Protein AF-M5C8L7-F1 (afdb_monomer_lite)

Foldseek 3Di:
DDDDQPDPPRDDDPDDPVVVVLVVCVVVVNNVVVVVVCVVCVVVPPDPPDDDDPDDDPVVVVVVVVVVPPPPPPPPDDPPPDDDDPDDDDDDDPDDPQAAKWKKWWQFKDWPPGDTDVGHQWQWIKTAHSQFKIKIWTKGADPPPPPDPDDDPPPDDPNDSLAGDPPIHTPWIWIAGKDADPVRQKIKGFTLDILVDLDGDRVPPIFIWGWDQDPVRWIWTWDADPNIIMIIIMDIDPLDPDFFWWWKDQHSFKIWIDTHQWIKMWGHDRNFIWIWIWGQDPNDIDTSDIDTDPVVDDDVPDDDPRMDIDDGPDPDDD

Structure (mmCIF, N/CA/C/O backbone):
data_AF-M5C8L7-F1
#
_entry.id   AF-M5C8L7-F1
#
loop_
_atom_site.group_PDB
_atom_site.id
_atom_site.type_symbol
_atom_site.label_atom_id
_atom_site.label_alt_id
_atom_site.label_comp_id
_atom_site.label_asym_id
_atom_site.label_entity_id
_atom_site.label_seq_id
_atom_site.pdbx_PDB_ins_code
_atom_site.Cartn_x
_atom_site.Cartn_y
_atom_site.Cartn_z
_atom_site.occupancy
_atom_site.B_iso_or_equiv
_atom_site.auth_seq_id
_atom_site.auth_comp_id
_atom_site.auth_asym_id
_atom_site.auth_atom_id
_atom_site.pdbx_PDB_model_num
ATOM 1 N N . MET A 1 1 ? 28.167 -17.600 -27.799 1.00 45.41 1 MET A N 1
ATOM 2 C CA . MET A 1 1 ? 28.261 -18.576 -26.696 1.00 45.41 1 MET A CA 1
ATOM 3 C C . MET A 1 1 ? 27.057 -18.289 -25.821 1.00 45.41 1 MET A C 1
ATOM 5 O O . MET A 1 1 ? 26.958 -17.162 -25.356 1.00 45.41 1 MET A O 1
ATOM 9 N N . ALA A 1 2 ? 26.087 -19.200 -25.752 1.00 54.34 2 ALA A N 1
ATOM 10 C CA . ALA A 1 2 ? 24.961 -19.037 -24.834 1.00 54.34 2 ALA A CA 1
ATOM 11 C C . ALA A 1 2 ? 25.490 -19.165 -23.388 1.00 54.34 2 ALA A C 1
ATOM 13 O O . ALA A 1 2 ? 26.543 -19.779 -23.202 1.00 54.34 2 ALA A O 1
ATOM 14 N N . GLY A 1 3 ? 24.852 -18.500 -22.421 1.00 56.69 3 GLY A N 1
ATOM 15 C CA . GLY A 1 3 ? 25.323 -18.401 -21.031 1.00 56.69 3 GLY A CA 1
ATOM 16 C C . GLY A 1 3 ? 25.508 -19.754 -20.330 1.00 56.69 3 GLY A C 1
ATOM 17 O O . GLY A 1 3 ? 25.193 -20.804 -20.883 1.00 56.69 3 GLY A O 1
ATOM 18 N N . SER A 1 4 ? 26.053 -19.732 -19.111 1.00 70.25 4 SER A N 1
ATOM 19 C CA . SER A 1 4 ? 26.076 -20.923 -18.249 1.00 70.25 4 SER A CA 1
ATOM 20 C C . SER A 1 4 ? 24.633 -21.256 -17.844 1.00 70.25 4 SER A C 1
ATOM 22 O O . SER A 1 4 ? 23.934 -20.395 -17.313 1.00 70.25 4 SER A O 1
ATOM 24 N N . PHE A 1 5 ? 24.201 -22.480 -18.164 1.00 79.31 5 PHE A N 1
ATOM 25 C CA . PHE A 1 5 ? 22.890 -23.054 -17.837 1.00 79.31 5 PHE A CA 1
ATOM 26 C C . PHE A 1 5 ? 23.093 -24.252 -16.899 1.00 79.31 5 PHE A C 1
ATOM 28 O O . PHE A 1 5 ? 22.792 -25.397 -17.240 1.00 79.31 5 PHE A O 1
ATOM 35 N N . ASP A 1 6 ? 23.750 -24.000 -15.767 1.00 83.25 6 ASP A N 1
ATOM 36 C CA . ASP A 1 6 ? 24.189 -25.047 -14.841 1.00 83.25 6 ASP A CA 1
ATOM 37 C C . ASP A 1 6 ? 23.145 -25.355 -13.749 1.00 83.25 6 ASP A C 1
ATOM 39 O O . ASP A 1 6 ? 23.395 -26.188 -12.870 1.00 83.25 6 ASP A O 1
ATOM 43 N N . ARG A 1 7 ? 21.972 -24.703 -13.770 1.00 80.62 7 ARG A N 1
ATOM 44 C CA . ARG A 1 7 ? 20.892 -24.992 -12.822 1.00 80.62 7 ARG A CA 1
ATOM 45 C C . ARG A 1 7 ? 20.042 -26.159 -13.316 1.00 80.62 7 ARG A C 1
ATOM 47 O O . ARG A 1 7 ? 19.816 -26.342 -14.507 1.00 80.62 7 ARG A O 1
ATOM 54 N N . ALA A 1 8 ? 19.515 -26.942 -12.378 1.00 82.62 8 ALA A N 1
ATOM 55 C CA . ALA A 1 8 ? 18.678 -28.101 -12.700 1.00 82.62 8 ALA A CA 1
ATOM 56 C C . ALA A 1 8 ? 17.331 -27.730 -13.357 1.00 82.62 8 ALA A C 1
ATOM 58 O O . ALA A 1 8 ? 16.680 -28.600 -13.931 1.00 82.62 8 ALA A O 1
ATOM 59 N N . ASP A 1 9 ? 16.911 -26.470 -13.245 1.00 81.88 9 ASP A N 1
ATOM 60 C CA . ASP A 1 9 ? 15.687 -25.905 -13.810 1.00 81.88 9 ASP A CA 1
ATOM 61 C C . ASP A 1 9 ? 15.927 -25.049 -15.062 1.00 81.88 9 ASP A C 1
ATOM 63 O O . ASP A 1 9 ? 14.972 -24.501 -15.615 1.00 81.88 9 ASP A O 1
ATOM 67 N N . ASP A 1 10 ? 17.169 -24.953 -15.542 1.00 85.44 10 ASP A N 1
ATOM 68 C CA . ASP A 1 10 ? 17.445 -24.261 -16.794 1.00 85.44 10 ASP A CA 1
ATOM 69 C C . ASP A 1 10 ? 16.866 -25.063 -17.969 1.00 85.44 10 ASP A C 1
ATOM 71 O O . ASP A 1 10 ? 17.235 -26.212 -18.225 1.00 85.44 10 ASP A O 1
ATOM 75 N N . VAL A 1 11 ? 15.951 -24.439 -18.714 1.00 84.38 11 VAL A N 1
ATOM 76 C CA . VAL A 1 11 ? 15.368 -25.013 -19.931 1.00 84.38 11 VAL A CA 1
ATOM 77 C C . VAL A 1 11 ? 15.956 -24.300 -21.137 1.00 84.38 11 VAL A C 1
ATOM 79 O O . VAL A 1 11 ? 15.750 -23.105 -21.340 1.00 84.38 11 VAL A O 1
ATOM 82 N N . VAL A 1 12 ? 16.672 -25.053 -21.968 1.00 88.12 12 VAL A N 1
ATOM 83 C CA . VAL A 1 12 ? 17.260 -24.543 -23.207 1.00 88.12 12 VAL A CA 1
ATOM 84 C C . VAL A 1 12 ? 16.493 -25.114 -24.392 1.00 88.12 12 VAL A C 1
ATOM 86 O O . VAL A 1 12 ? 16.566 -26.310 -24.671 1.00 88.12 12 VAL A O 1
ATOM 89 N N . HIS A 1 13 ? 15.788 -24.246 -25.118 1.00 85.44 13 HIS A N 1
ATOM 90 C CA . HIS A 1 13 ? 15.110 -24.603 -26.361 1.00 85.44 13 HIS A CA 1
ATOM 91 C C . HIS A 1 13 ? 15.885 -24.049 -27.558 1.00 85.44 13 HIS A C 1
ATOM 93 O O . HIS A 1 13 ? 15.928 -22.842 -27.788 1.00 85.44 13 HIS A O 1
ATOM 99 N N . LEU A 1 14 ? 16.514 -24.930 -28.339 1.00 89.31 14 LEU A N 1
ATOM 100 C CA . LEU A 1 14 ? 17.335 -24.540 -29.489 1.00 89.31 14 LEU A CA 1
ATOM 101 C C . LEU A 1 14 ? 16.525 -24.621 -30.787 1.00 89.31 14 LEU A C 1
ATOM 103 O O . LEU A 1 14 ? 16.674 -25.556 -31.568 1.00 89.31 14 LEU A O 1
ATOM 107 N N . ALA A 1 15 ? 15.667 -23.629 -31.004 1.00 87.56 15 ALA A N 1
ATOM 108 C CA . ALA A 1 15 ? 14.937 -23.418 -32.253 1.00 87.56 15 ALA A CA 1
ATOM 109 C C . ALA A 1 15 ? 14.940 -21.917 -32.607 1.00 87.56 15 ALA A C 1
ATOM 111 O O . ALA A 1 15 ? 15.231 -21.095 -31.733 1.00 87.56 15 ALA A O 1
ATOM 112 N N . PRO A 1 16 ? 14.649 -21.525 -33.864 1.00 93.31 16 PRO A N 1
ATOM 113 C CA . PRO A 1 16 ? 14.330 -20.134 -34.176 1.00 93.31 16 PRO A CA 1
ATOM 114 C C . PRO A 1 16 ? 13.245 -19.611 -33.224 1.00 93.31 16 PRO A C 1
ATOM 116 O O . PRO A 1 16 ? 12.304 -20.342 -32.922 1.00 93.31 16 PRO A O 1
ATOM 119 N N . CYS A 1 17 ? 13.373 -18.371 -32.740 1.00 88.00 17 CYS A N 1
ATOM 120 C CA . CYS A 1 17 ? 12.496 -17.840 -31.687 1.00 88.00 17 CYS A CA 1
ATOM 121 C C . CYS A 1 17 ? 11.009 -17.981 -32.028 1.00 88.00 17 CYS A C 1
ATOM 123 O O . CYS A 1 17 ? 10.239 -18.447 -31.195 1.00 88.00 17 CYS A O 1
ATOM 125 N N . ASP A 1 18 ? 10.621 -17.650 -33.261 1.00 94.69 18 ASP A N 1
ATOM 126 C CA . ASP A 1 18 ? 9.227 -17.748 -33.697 1.00 94.69 18 ASP A CA 1
ATOM 127 C C . ASP A 1 18 ? 8.709 -19.190 -33.634 1.00 94.69 18 ASP A C 1
ATOM 129 O O . ASP A 1 18 ? 7.560 -19.417 -33.267 1.00 94.69 18 ASP A O 1
ATOM 133 N N . ASP A 1 19 ? 9.554 -20.172 -33.949 1.00 93.50 19 ASP A N 1
ATOM 134 C CA . ASP A 1 19 ? 9.188 -21.588 -33.917 1.00 93.50 19 ASP A CA 1
ATOM 135 C C . ASP A 1 19 ? 9.098 -22.108 -32.477 1.00 93.50 19 ASP A C 1
ATOM 137 O O . ASP A 1 19 ? 8.159 -22.828 -32.150 1.00 93.50 19 ASP A O 1
ATOM 141 N N . ALA A 1 20 ? 10.005 -21.675 -31.593 1.00 94.44 20 ALA A N 1
ATOM 142 C CA . ALA A 1 20 ? 9.947 -22.006 -30.168 1.00 94.44 20 ALA A CA 1
ATOM 143 C C . ALA A 1 20 ? 8.682 -21.438 -29.497 1.00 94.44 20 ALA A C 1
ATOM 145 O O . ALA A 1 20 ? 8.030 -22.120 -28.708 1.00 94.44 20 ALA A O 1
ATOM 146 N N . VAL A 1 21 ? 8.304 -20.198 -29.831 1.00 95.44 21 VAL A N 1
ATOM 147 C CA . VAL A 1 21 ? 7.076 -19.563 -29.323 1.00 95.44 21 VAL A CA 1
ATOM 148 C C . VAL A 1 21 ? 5.836 -20.288 -29.846 1.00 95.44 21 VAL A C 1
ATOM 150 O O . VAL A 1 21 ? 4.912 -20.560 -29.085 1.00 95.44 21 VAL A O 1
ATOM 153 N N . ARG A 1 22 ? 5.827 -20.658 -31.128 1.00 96.31 22 ARG A N 1
ATOM 154 C CA . ARG A 1 22 ? 4.759 -21.449 -31.748 1.00 96.31 22 ARG A CA 1
ATOM 155 C C . ARG A 1 22 ? 4.564 -22.811 -31.083 1.00 96.31 22 ARG A C 1
ATOM 157 O O . ARG A 1 22 ? 3.430 -23.164 -30.780 1.00 96.31 22 ARG A O 1
ATOM 164 N N . GLU A 1 23 ? 5.648 -23.541 -30.829 1.00 94.38 23 GLU A N 1
ATOM 165 C CA . GLU A 1 23 ? 5.615 -24.844 -30.151 1.00 94.38 23 GLU A CA 1
ATOM 166 C C . GLU A 1 23 ? 5.105 -24.715 -28.707 1.00 94.38 23 GLU A C 1
ATOM 168 O O . GLU A 1 23 ? 4.256 -25.492 -28.267 1.00 94.38 23 GLU A O 1
ATOM 173 N N . LEU A 1 24 ? 5.535 -23.673 -27.988 1.00 94.19 24 LEU A N 1
ATOM 174 C CA . LEU A 1 24 ? 5.002 -23.357 -26.664 1.00 94.19 24 LEU A CA 1
ATOM 175 C C . LEU A 1 24 ? 3.493 -23.058 -26.713 1.00 94.19 24 LEU A C 1
ATOM 177 O O . LEU A 1 24 ? 2.738 -23.544 -25.872 1.00 94.19 24 LEU A O 1
ATOM 181 N N . CYS A 1 25 ? 3.032 -22.301 -27.709 1.00 94.19 25 CYS A N 1
ATOM 182 C CA . CYS A 1 25 ? 1.612 -22.003 -27.889 1.00 94.19 25 CYS A CA 1
ATOM 183 C C . CYS A 1 25 ? 0.780 -23.228 -28.296 1.00 94.19 25 CYS A C 1
ATOM 185 O O . CYS A 1 25 ? -0.383 -23.315 -27.899 1.00 94.19 25 CYS A O 1
ATOM 187 N N . ASP A 1 26 ? 1.357 -24.190 -29.024 1.00 94.12 26 ASP A N 1
ATOM 188 C CA . ASP A 1 26 ? 0.708 -25.474 -29.314 1.00 94.12 26 ASP A CA 1
ATOM 189 C C . ASP A 1 26 ? 0.483 -26.273 -28.013 1.00 94.12 26 ASP A C 1
ATOM 191 O O . ASP A 1 26 ? -0.602 -26.819 -27.804 1.00 94.12 26 ASP A O 1
ATOM 195 N N . LEU A 1 27 ? 1.461 -26.279 -27.095 1.00 93.12 27 LEU A N 1
ATOM 196 C CA . LEU A 1 27 ? 1.344 -26.932 -25.781 1.00 93.12 27 LEU A CA 1
ATOM 197 C C . LEU A 1 27 ? 0.316 -26.257 -24.861 1.00 93.12 27 LEU A C 1
ATOM 199 O O . LEU A 1 27 ? -0.349 -26.934 -24.076 1.00 93.12 27 LEU A O 1
ATOM 203 N N . LEU A 1 28 ? 0.184 -24.933 -24.955 1.00 93.25 28 LEU A N 1
ATOM 204 C CA . LEU A 1 28 ? -0.745 -24.137 -24.148 1.00 93.25 28 LEU A CA 1
ATOM 205 C C . LEU A 1 28 ? -2.148 -24.015 -24.769 1.00 93.25 28 LEU A C 1
ATOM 207 O O . LEU A 1 28 ? -3.055 -2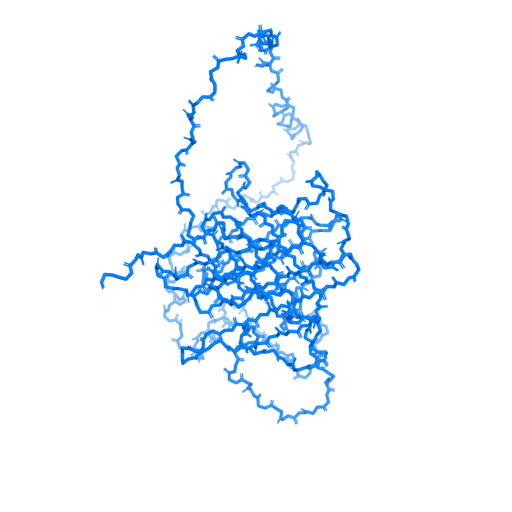3.492 -24.124 1.00 93.25 28 LEU A O 1
ATOM 211 N N . GLY A 1 29 ? -2.347 -24.494 -26.002 1.00 94.19 29 GLY A N 1
ATOM 212 C CA . GLY A 1 29 ? -3.626 -24.413 -26.712 1.00 94.19 29 GLY A CA 1
ATOM 213 C C . GLY A 1 29 ? -3.996 -23.005 -27.196 1.00 94.19 29 GLY A C 1
ATOM 214 O O . GLY A 1 29 ? -5.169 -22.745 -27.449 1.00 94.19 29 GLY A O 1
ATOM 215 N N . CYS A 1 30 ? -3.021 -22.100 -27.332 1.00 95.25 30 CYS A N 1
ATOM 216 C CA . CYS A 1 30 ? -3.228 -20.702 -27.736 1.00 95.25 30 CYS A CA 1
ATOM 217 C C . CYS A 1 30 ? -2.652 -20.364 -29.125 1.00 95.25 30 CYS A C 1
ATOM 219 O O . CYS A 1 30 ? -2.481 -19.193 -29.466 1.00 95.25 30 CYS A O 1
ATOM 221 N N . ARG A 1 31 ? -2.364 -21.377 -29.957 1.00 96.25 31 ARG A N 1
ATOM 222 C CA . ARG A 1 31 ? -1.746 -21.180 -31.277 1.00 96.25 31 ARG A CA 1
ATOM 223 C C . ARG A 1 31 ? -2.542 -20.262 -32.206 1.00 96.25 31 ARG A C 1
ATOM 225 O O . ARG A 1 31 ? -1.962 -19.382 -32.839 1.00 96.25 31 ARG A O 1
ATOM 232 N N . ASP A 1 32 ? -3.855 -20.446 -32.265 1.00 94.81 32 ASP A N 1
ATOM 233 C CA . ASP A 1 32 ? -4.722 -19.665 -33.152 1.00 94.81 32 ASP A CA 1
ATOM 234 C C . ASP A 1 32 ? -4.771 -18.180 -32.750 1.00 94.81 32 ASP A C 1
ATOM 236 O O . ASP A 1 32 ? -4.842 -17.299 -33.607 1.00 94.81 32 ASP A O 1
ATOM 240 N N . GLU A 1 33 ? -4.696 -17.891 -31.446 1.00 95.62 33 GLU A N 1
ATOM 241 C CA . GLU A 1 33 ? -4.671 -16.525 -30.915 1.00 95.62 33 GLU A CA 1
ATOM 242 C C . GLU A 1 33 ? -3.345 -15.822 -31.234 1.00 95.62 33 GLU A C 1
ATOM 244 O O . GLU A 1 33 ? -3.353 -14.674 -31.684 1.00 95.62 33 GLU A O 1
ATOM 249 N N . LEU A 1 34 ? -2.218 -16.533 -31.091 1.00 95.56 34 LEU A N 1
ATOM 250 C CA . LEU A 1 34 ? -0.892 -16.027 -31.456 1.00 95.56 34 LEU A CA 1
ATOM 251 C C . LEU A 1 34 ? -0.824 -15.639 -32.941 1.00 95.56 34 LEU A C 1
ATOM 253 O O . LEU A 1 34 ? -0.431 -14.521 -33.270 1.00 95.56 34 LEU A O 1
ATOM 257 N N . GLU A 1 35 ? -1.216 -16.545 -33.842 1.00 96.12 35 GLU A N 1
ATOM 258 C CA . GLU A 1 35 ? -1.132 -16.295 -35.289 1.00 96.12 35 GLU A CA 1
ATOM 259 C C . GLU A 1 35 ? -2.060 -15.147 -35.717 1.00 96.12 35 GLU A C 1
ATOM 261 O O . GLU A 1 35 ? -1.705 -14.350 -36.589 1.00 96.12 35 GLU A O 1
ATOM 266 N N . LYS A 1 36 ? -3.222 -15.000 -35.064 1.00 94.62 36 LYS A N 1
ATOM 267 C CA . LYS A 1 36 ? -4.119 -13.859 -35.281 1.00 94.62 36 LYS A CA 1
ATOM 268 C C . LYS A 1 36 ? -3.454 -12.535 -34.885 1.00 94.62 36 LYS A C 1
ATOM 270 O O . LYS A 1 36 ? -3.455 -11.602 -35.687 1.00 94.62 36 LYS A O 1
ATOM 275 N N . LEU A 1 37 ? -2.854 -12.457 -33.695 1.00 93.44 37 LEU A N 1
ATOM 276 C CA . LEU A 1 37 ? -2.155 -11.254 -33.221 1.00 93.44 37 LEU A CA 1
ATOM 277 C C . LEU A 1 37 ? -0.957 -10.893 -34.109 1.00 93.44 37 LEU A C 1
ATOM 279 O O . LEU A 1 37 ? -0.742 -9.721 -34.430 1.00 93.44 37 LEU A O 1
ATOM 283 N N . TRP A 1 38 ? -0.183 -11.884 -34.549 1.00 94.25 38 TRP A N 1
ATOM 284 C CA . TRP A 1 38 ? 0.932 -11.661 -35.470 1.00 94.25 38 TRP A CA 1
ATOM 285 C C . TRP A 1 38 ? 0.468 -11.175 -36.843 1.00 94.25 38 TRP A C 1
ATOM 287 O O . TRP A 1 38 ? 1.064 -10.250 -37.394 1.00 94.25 38 TRP A O 1
ATOM 297 N N . ALA A 1 39 ? -0.628 -11.716 -37.377 1.00 91.94 39 ALA A N 1
ATOM 298 C CA . ALA A 1 39 ? -1.208 -11.231 -38.627 1.00 91.94 39 ALA A CA 1
ATOM 299 C C . ALA A 1 39 ? -1.694 -9.773 -38.526 1.00 91.94 39 ALA A C 1
ATOM 301 O O . ALA A 1 39 ? -1.481 -8.990 -39.452 1.00 91.94 39 ALA A O 1
ATOM 302 N N . GLU A 1 40 ? -2.307 -9.389 -37.401 1.00 90.88 40 GLU A N 1
ATOM 303 C CA . GLU A 1 40 ? -2.779 -8.018 -37.152 1.00 90.88 40 GLU A CA 1
ATOM 304 C C . GLU A 1 40 ? -1.621 -7.012 -37.029 1.00 90.88 40 GLU A C 1
ATOM 306 O O . GLU A 1 40 ? -1.736 -5.863 -37.457 1.00 90.88 40 GLU A O 1
ATOM 311 N N . THR A 1 41 ? -0.478 -7.449 -36.498 1.00 88.31 41 THR A N 1
ATOM 312 C CA . THR A 1 41 ? 0.690 -6.590 -36.236 1.00 88.31 41 THR A CA 1
ATOM 313 C C . THR A 1 41 ? 1.730 -6.579 -37.358 1.00 88.31 41 THR A C 1
ATOM 315 O O . THR A 1 41 ? 2.507 -5.625 -37.453 1.00 88.31 41 THR A O 1
ATOM 318 N N . ALA A 1 42 ? 1.710 -7.555 -38.274 1.00 81.31 42 ALA A N 1
ATOM 319 C CA . ALA A 1 42 ? 2.644 -7.644 -39.401 1.00 81.31 42 ALA A CA 1
ATOM 320 C C . ALA A 1 42 ? 2.650 -6.388 -40.298 1.00 81.31 42 ALA A C 1
ATOM 322 O O . ALA A 1 42 ? 3.673 -6.054 -40.896 1.00 81.31 42 ALA A O 1
ATOM 323 N N . GLY A 1 43 ? 1.528 -5.663 -40.372 1.00 71.06 43 GLY A N 1
ATOM 324 C CA . GLY A 1 43 ? 1.411 -4.416 -41.135 1.00 71.06 43 GLY A CA 1
ATOM 325 C C . GLY A 1 43 ? 1.938 -3.164 -40.421 1.00 71.06 43 GLY A C 1
ATOM 326 O O . GLY A 1 43 ? 2.135 -2.142 -41.073 1.00 71.06 43 GLY A O 1
ATOM 327 N N . LEU A 1 44 ? 2.173 -3.226 -39.107 1.00 67.25 44 LEU A N 1
ATOM 328 C CA . LEU A 1 44 ? 2.589 -2.080 -38.285 1.00 67.25 44 LEU A CA 1
ATOM 329 C C . LEU A 1 44 ? 4.114 -1.977 -38.138 1.00 67.25 44 LEU A C 1
ATOM 331 O O . LEU A 1 44 ? 4.637 -0.892 -37.904 1.00 67.25 44 LEU A O 1
ATOM 335 N N . ALA A 1 45 ? 4.837 -3.086 -38.319 1.00 56.12 45 ALA A N 1
ATOM 336 C CA . ALA A 1 45 ? 6.294 -3.142 -38.178 1.00 56.12 45 ALA A CA 1
ATOM 337 C C . ALA A 1 45 ? 7.072 -2.751 -39.455 1.00 56.12 45 ALA A C 1
ATOM 339 O O . ALA A 1 45 ? 8.297 -2.645 -39.426 1.00 56.12 45 ALA A O 1
ATOM 340 N N . ALA A 1 46 ? 6.390 -2.506 -40.579 1.00 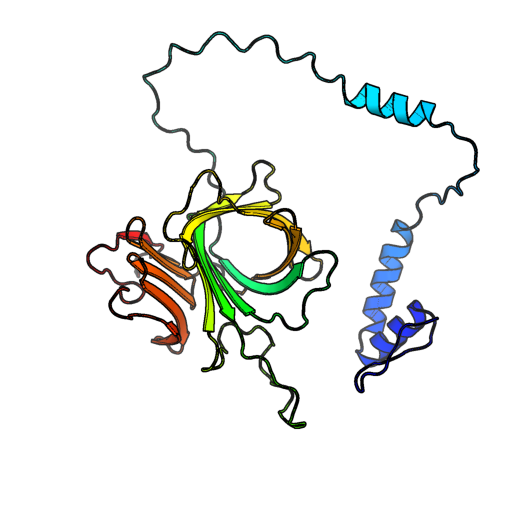47.50 46 ALA A N 1
ATOM 341 C CA . ALA A 1 46 ? 7.016 -2.122 -41.846 1.00 47.50 46 ALA A CA 1
ATOM 342 C C . ALA A 1 46 ? 7.158 -0.591 -41.992 1.00 47.50 46 ALA A C 1
ATOM 344 O O . ALA A 1 46 ? 6.622 0.016 -42.918 1.00 47.50 46 ALA A O 1
ATOM 345 N N . GLY A 1 47 ? 7.903 0.044 -41.084 1.00 49.84 47 GLY A N 1
ATOM 346 C CA . GLY A 1 47 ? 8.540 1.335 -41.375 1.00 49.84 47 GLY A CA 1
ATOM 347 C C . GLY A 1 47 ? 9.737 1.131 -42.319 1.00 49.84 47 GLY A C 1
ATOM 348 O O . GLY A 1 47 ? 10.331 0.048 -42.312 1.00 49.84 47 GLY A O 1
ATOM 349 N N . PRO A 1 48 ? 10.114 2.112 -43.163 1.00 41.66 48 PRO A N 1
ATOM 350 C CA . PRO A 1 48 ? 11.220 1.940 -44.097 1.00 41.66 48 PRO A CA 1
ATOM 351 C C . PRO A 1 48 ? 12.521 1.686 -43.330 1.00 41.66 48 PRO A C 1
ATOM 353 O O . PRO A 1 48 ? 13.037 2.558 -42.637 1.00 41.66 48 PRO A O 1
ATOM 356 N N . SER A 1 49 ? 13.059 0.476 -43.479 1.00 38.69 49 SER A N 1
ATOM 357 C CA . SER A 1 49 ? 14.405 0.121 -43.042 1.00 38.69 49 SER A CA 1
ATOM 358 C C . SER A 1 49 ? 15.415 0.859 -43.926 1.00 38.69 49 SER A C 1
ATOM 360 O O . SER A 1 49 ? 15.841 0.368 -44.974 1.00 38.69 49 SER A O 1
ATOM 362 N N . THR A 1 50 ? 15.771 2.082 -43.542 1.00 35.06 50 THR A N 1
ATOM 363 C CA . THR A 1 50 ? 16.962 2.754 -44.055 1.00 35.06 50 THR A CA 1
ATOM 364 C C . THR A 1 50 ? 18.183 2.089 -43.431 1.00 35.06 50 THR A C 1
ATOM 366 O O . THR A 1 50 ? 18.492 2.262 -42.255 1.00 35.06 50 THR A O 1
ATOM 369 N N . LYS A 1 51 ? 18.898 1.301 -44.241 1.00 36.84 51 LYS A N 1
ATOM 370 C CA . LYS A 1 51 ? 20.300 0.960 -43.971 1.00 36.84 51 LYS A CA 1
ATOM 371 C C . LYS A 1 51 ? 21.079 2.263 -43.728 1.00 36.84 51 LYS A C 1
ATOM 373 O O . LYS A 1 51 ? 20.975 3.153 -44.573 1.00 36.84 51 LYS A O 1
ATOM 378 N N . PRO A 1 52 ? 21.876 2.386 -42.656 1.00 32.53 52 PRO A N 1
ATOM 379 C CA . PRO A 1 52 ? 22.760 3.530 -42.509 1.00 32.53 52 PRO A CA 1
ATOM 380 C C . PRO A 1 52 ? 23.929 3.366 -43.489 1.00 32.53 52 PRO A C 1
ATOM 382 O O . PRO A 1 52 ? 24.770 2.480 -43.326 1.00 32.53 52 PRO A O 1
ATOM 385 N N . GLU A 1 53 ? 23.964 4.195 -44.534 1.00 32.47 53 GLU A N 1
ATOM 386 C CA . GLU A 1 53 ? 25.214 4.484 -45.238 1.00 32.47 53 GLU A CA 1
ATOM 387 C C . GLU A 1 53 ? 26.065 5.435 -44.378 1.00 32.47 53 GLU A C 1
ATOM 389 O O . GLU A 1 53 ? 25.529 6.365 -43.770 1.00 32.47 53 GLU A O 1
ATOM 394 N N . PRO A 1 54 ? 27.390 5.227 -44.301 1.00 43.69 54 PRO A N 1
ATOM 395 C CA . PRO A 1 54 ? 28.264 6.012 -43.450 1.00 43.69 54 PRO A CA 1
ATOM 396 C C . PRO A 1 54 ? 28.699 7.267 -44.207 1.00 43.69 54 PRO A C 1
ATOM 398 O O . PRO A 1 54 ? 29.605 7.178 -45.028 1.00 43.69 54 PRO A O 1
ATOM 401 N N . ASN A 1 55 ? 28.033 8.404 -43.980 1.00 47.53 55 ASN A N 1
ATOM 402 C CA . ASN A 1 55 ? 28.573 9.762 -44.184 1.00 47.53 55 ASN A CA 1
ATOM 403 C C . ASN A 1 55 ? 27.492 10.825 -43.922 1.00 47.53 55 ASN A C 1
ATOM 405 O O . ASN A 1 55 ? 27.018 11.480 -44.848 1.00 47.53 55 ASN A O 1
ATOM 409 N N . GLN A 1 56 ? 27.119 11.030 -42.660 1.00 40.06 56 GLN A N 1
ATOM 410 C CA . GLN A 1 56 ? 26.473 12.275 -42.239 1.00 40.06 56 GLN A CA 1
ATOM 411 C C . GLN A 1 56 ? 27.209 12.793 -41.005 1.00 40.06 56 GLN A C 1
ATOM 413 O O . GLN A 1 56 ? 27.383 12.093 -40.011 1.00 40.06 56 GLN A O 1
ATOM 418 N N . THR A 1 57 ? 27.782 13.976 -41.177 1.00 51.25 57 THR A N 1
ATOM 419 C CA . THR A 1 57 ? 28.715 14.664 -40.287 1.00 51.25 57 THR A CA 1
ATOM 420 C C . THR A 1 57 ? 28.025 15.144 -39.012 1.00 51.25 57 THR A C 1
ATOM 422 O O . THR A 1 57 ? 26.890 15.611 -39.068 1.00 51.25 57 THR A O 1
ATOM 425 N N . GLU A 1 58 ? 28.747 15.091 -37.887 1.00 54.44 58 GLU A N 1
ATOM 426 C CA . GLU A 1 58 ? 28.342 15.553 -36.542 1.00 54.44 58 GLU A CA 1
ATOM 427 C C . GLU A 1 58 ? 27.756 16.985 -36.503 1.00 54.44 58 GLU A C 1
ATOM 429 O O . GLU A 1 58 ? 27.055 17.340 -35.556 1.00 54.44 58 GLU A O 1
ATOM 434 N N . ASP A 1 59 ? 27.962 17.781 -37.555 1.00 52.25 59 ASP A N 1
ATOM 435 C CA . ASP A 1 59 ? 27.455 19.148 -37.694 1.00 52.25 59 ASP A CA 1
ATOM 436 C C . ASP A 1 59 ? 25.922 19.255 -37.839 1.00 52.25 59 ASP A C 1
ATOM 438 O O . ASP A 1 59 ? 25.343 20.227 -37.355 1.00 52.25 59 ASP A O 1
ATOM 442 N N . GLU A 1 60 ? 25.223 18.279 -38.439 1.00 49.94 60 GLU A N 1
ATOM 443 C CA . GLU A 1 60 ? 23.749 18.356 -38.576 1.00 49.94 60 GLU A CA 1
ATOM 444 C C . GLU A 1 60 ? 23.020 18.033 -37.260 1.00 49.94 60 GLU A C 1
ATOM 446 O O . GLU A 1 60 ? 21.952 18.584 -36.981 1.00 49.94 60 GLU A O 1
ATOM 451 N N . LEU A 1 61 ? 23.622 17.196 -36.408 1.00 50.03 61 LEU A N 1
ATOM 452 C CA . LEU A 1 61 ? 23.066 16.851 -35.098 1.00 50.03 61 LEU A CA 1
ATOM 453 C C . LEU A 1 61 ? 23.242 18.007 -34.098 1.00 50.03 61 LEU A C 1
ATOM 455 O O . LEU A 1 61 ? 22.322 18.306 -33.337 1.00 50.03 61 LEU A O 1
ATOM 459 N N . ALA A 1 62 ? 24.372 18.719 -34.165 1.00 56.84 62 ALA A N 1
ATOM 460 C CA . ALA A 1 62 ? 24.601 19.934 -33.383 1.00 56.84 62 ALA A CA 1
ATOM 461 C C . ALA A 1 62 ? 23.618 21.059 -33.764 1.00 56.84 62 ALA A C 1
ATOM 463 O O . ALA A 1 62 ? 23.072 21.733 -32.891 1.00 56.84 62 ALA A O 1
ATOM 464 N N . GLN A 1 63 ? 23.303 21.205 -35.057 1.00 55.44 63 GLN A N 1
ATOM 465 C CA . GLN A 1 63 ? 22.366 22.226 -35.539 1.00 55.44 63 GLN A CA 1
ATOM 466 C C . GLN A 1 63 ? 20.909 21.969 -35.112 1.00 55.44 63 GLN A C 1
ATOM 468 O O . GLN A 1 63 ? 20.135 22.912 -34.929 1.00 55.44 63 GLN A O 1
ATOM 473 N N . LEU A 1 64 ? 20.524 20.702 -34.924 1.00 51.53 64 LEU A N 1
ATOM 474 C CA . LEU A 1 64 ? 19.213 20.329 -34.383 1.00 51.53 64 LEU A CA 1
ATOM 475 C C . LEU A 1 64 ? 19.128 20.533 -32.863 1.00 51.53 64 LEU A C 1
ATOM 477 O O . LEU A 1 64 ? 18.067 20.923 -32.371 1.00 51.53 64 LEU A O 1
ATOM 481 N N . MET A 1 65 ? 20.230 20.341 -32.129 1.00 53.34 65 MET A N 1
ATOM 482 C CA . MET A 1 65 ? 20.276 20.587 -30.681 1.00 53.34 65 MET A CA 1
ATOM 483 C C . MET A 1 65 ? 20.279 22.087 -30.340 1.00 53.34 65 MET A C 1
ATOM 485 O O . MET A 1 65 ? 19.587 22.490 -29.405 1.00 53.34 65 MET A O 1
ATOM 489 N N . ASP A 1 66 ? 20.931 22.934 -31.143 1.00 50.97 66 ASP A N 1
ATOM 490 C CA . ASP A 1 66 ? 20.914 24.395 -30.947 1.00 50.97 66 ASP A CA 1
ATOM 491 C C . ASP A 1 66 ? 19.545 25.030 -31.254 1.00 50.97 66 ASP A C 1
ATOM 493 O O . ASP A 1 66 ? 19.129 25.984 -30.591 1.00 50.97 66 ASP A O 1
ATOM 497 N N . ASN A 1 67 ? 18.786 24.475 -32.205 1.00 49.88 67 ASN A N 1
ATOM 498 C CA . ASN A 1 67 ? 17.433 24.952 -32.511 1.00 49.88 67 ASN A CA 1
ATOM 499 C C . ASN A 1 67 ? 16.385 24.529 -31.463 1.00 49.88 67 ASN A C 1
ATOM 501 O O . ASN A 1 67 ? 15.358 25.196 -31.335 1.00 49.88 67 ASN A O 1
ATOM 505 N N . ALA A 1 68 ? 16.638 23.469 -30.687 1.00 50.94 68 ALA A N 1
ATOM 506 C CA . ALA A 1 68 ? 15.754 23.030 -29.603 1.00 50.94 68 ALA A CA 1
ATOM 507 C C . ALA A 1 68 ? 15.967 23.818 -28.293 1.00 50.94 68 ALA A C 1
ATOM 509 O O . ALA A 1 68 ? 15.070 23.876 -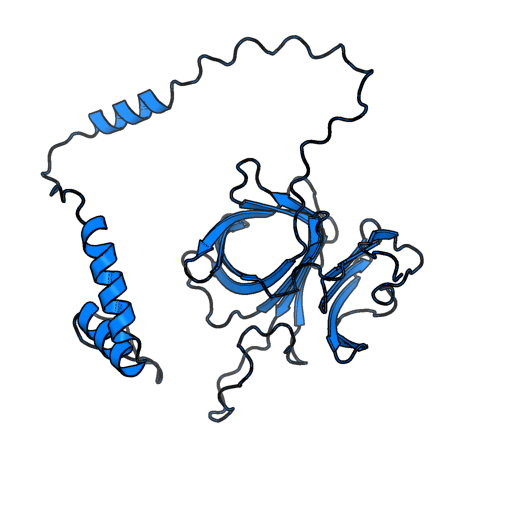27.454 1.00 50.94 68 ALA A O 1
ATOM 510 N N . LEU A 1 69 ? 17.128 24.464 -28.132 1.00 43.62 69 LEU A N 1
ATOM 511 C CA . LEU A 1 69 ? 17.500 25.219 -26.929 1.00 43.62 69 LEU A CA 1
ATOM 512 C C . LEU A 1 69 ? 17.178 26.722 -27.001 1.00 43.62 69 LEU A C 1
ATOM 514 O O . LEU A 1 69 ? 17.339 27.427 -26.004 1.00 43.62 69 LEU A O 1
ATOM 518 N N . ASN A 1 70 ? 16.678 27.229 -28.135 1.00 44.59 70 ASN A N 1
ATOM 519 C CA . ASN A 1 70 ? 16.406 28.659 -28.337 1.00 44.59 70 ASN A CA 1
ATOM 520 C C . ASN A 1 70 ? 14.908 29.033 -28.313 1.00 44.59 70 ASN A C 1
ATOM 522 O O . ASN A 1 70 ? 14.448 29.907 -29.047 1.00 44.59 70 ASN A O 1
ATOM 526 N N . LEU A 1 71 ? 14.148 28.390 -27.422 1.00 40.44 71 LEU A N 1
ATOM 527 C CA . LEU A 1 71 ? 12.771 28.747 -27.051 1.00 40.44 71 LEU A CA 1
ATOM 528 C C . LEU A 1 71 ? 12.729 29.498 -25.704 1.00 40.44 71 LEU A C 1
ATOM 530 O O . LEU A 1 71 ? 11.824 29.314 -24.907 1.00 40.44 71 LEU A O 1
ATOM 534 N N . ASN A 1 72 ? 13.698 30.385 -25.457 1.00 43.12 72 ASN A N 1
ATOM 535 C CA . ASN A 1 72 ? 13.749 31.256 -24.273 1.00 43.12 72 ASN A CA 1
ATOM 536 C C . ASN A 1 72 ? 13.607 32.740 -24.650 1.00 43.12 72 ASN A C 1
ATOM 538 O O . ASN A 1 72 ? 14.413 33.589 -24.274 1.00 43.12 72 ASN A O 1
ATOM 542 N N . ALA A 1 73 ? 12.558 33.062 -25.412 1.00 38.41 73 ALA A N 1
ATOM 543 C CA . ALA A 1 73 ? 12.202 34.440 -25.765 1.00 38.41 73 ALA A CA 1
ATOM 544 C C . ALA A 1 73 ? 10.707 34.748 -25.551 1.00 38.41 73 ALA A C 1
ATOM 546 O O . ALA A 1 73 ? 10.110 35.505 -26.315 1.00 38.41 73 ALA A O 1
ATOM 547 N N . ALA A 1 74 ? 10.104 34.182 -24.498 1.00 39.53 74 ALA A N 1
ATOM 548 C CA . ALA A 1 74 ? 8.746 34.525 -24.064 1.00 39.53 74 ALA A CA 1
ATOM 549 C C . ALA A 1 74 ? 8.575 34.639 -22.531 1.00 39.53 74 ALA A C 1
ATOM 551 O O . ALA A 1 74 ? 7.453 34.595 -22.042 1.00 39.53 74 ALA A O 1
ATOM 552 N N . GLU A 1 75 ? 9.654 34.867 -21.772 1.00 41.47 75 GLU A N 1
ATOM 553 C CA . GLU A 1 75 ? 9.597 35.145 -20.323 1.00 41.47 75 GLU A CA 1
ATOM 554 C C . GLU A 1 75 ? 10.218 36.502 -19.973 1.00 41.47 75 GLU A C 1
ATOM 556 O O . GLU A 1 75 ? 11.188 36.633 -19.233 1.00 41.47 75 GLU A O 1
ATOM 561 N N . LYS A 1 76 ? 9.628 37.564 -20.517 1.00 38.12 76 LYS A N 1
ATOM 562 C CA . LYS A 1 76 ? 9.763 38.916 -19.964 1.00 38.12 76 LYS A CA 1
ATOM 563 C C . LYS A 1 76 ? 8.445 39.638 -20.166 1.00 38.12 76 LYS A C 1
ATOM 565 O O . LYS A 1 76 ? 8.287 40.327 -21.164 1.00 38.12 76 LYS A O 1
ATOM 570 N N . ASN A 1 77 ? 7.491 39.369 -19.270 1.00 39.38 77 ASN A N 1
ATOM 571 C CA . ASN A 1 77 ? 6.396 40.256 -18.841 1.00 39.38 77 ASN A CA 1
ATOM 572 C C . ASN A 1 77 ? 5.447 39.504 -17.884 1.00 39.38 77 ASN A C 1
ATOM 574 O O . ASN A 1 77 ? 4.289 39.271 -18.214 1.00 39.38 77 ASN A O 1
ATOM 578 N N . ALA A 1 78 ? 5.926 39.111 -16.701 1.00 34.81 78 ALA A N 1
ATOM 579 C CA . ALA A 1 78 ? 5.042 38.752 -15.579 1.00 34.81 78 ALA A CA 1
ATOM 580 C C . ALA A 1 78 ? 5.699 38.939 -14.197 1.00 34.81 78 ALA A C 1
ATOM 582 O O . ALA A 1 78 ? 5.209 38.428 -13.199 1.00 34.81 78 ALA A O 1
ATOM 583 N N . GLU A 1 79 ? 6.785 39.710 -14.119 1.00 35.97 79 GLU A N 1
ATOM 584 C CA . GLU A 1 79 ? 7.374 40.167 -12.861 1.00 35.97 79 GLU A CA 1
ATOM 585 C C . GLU A 1 79 ? 7.055 41.660 -12.717 1.00 35.97 79 GLU A C 1
ATOM 587 O O . GLU A 1 79 ? 7.866 42.511 -13.049 1.00 35.97 79 GLU A O 1
ATOM 592 N N . ILE A 1 80 ? 5.791 41.949 -12.393 1.00 39.59 80 ILE A N 1
ATOM 593 C CA . ILE A 1 80 ? 5.226 43.128 -11.705 1.00 39.59 80 ILE A CA 1
ATOM 594 C C . ILE A 1 80 ? 3.737 42.783 -11.587 1.00 39.59 80 ILE A C 1
ATOM 596 O O . ILE A 1 80 ? 3.003 42.902 -12.562 1.00 39.59 80 ILE A O 1
ATOM 600 N N . MET A 1 81 ? 3.345 42.246 -10.429 1.00 36.75 81 MET A N 1
ATOM 601 C CA . MET A 1 81 ? 2.008 42.227 -9.791 1.00 36.75 81 MET A CA 1
ATOM 602 C C . MET A 1 81 ? 2.009 41.158 -8.673 1.00 36.75 81 MET A C 1
ATOM 604 O O . MET A 1 81 ? 1.074 40.382 -8.506 1.00 36.75 81 MET A O 1
ATOM 608 N N . ALA A 1 82 ? 3.089 41.120 -7.889 1.00 39.97 82 ALA A N 1
ATOM 609 C CA . ALA A 1 82 ? 3.016 40.736 -6.487 1.00 39.97 82 ALA A CA 1
ATOM 610 C C . ALA A 1 82 ? 2.717 42.037 -5.720 1.00 39.97 82 ALA A C 1
ATOM 612 O O . ALA A 1 82 ? 3.330 43.053 -6.029 1.00 39.97 82 ALA A O 1
ATOM 613 N N . GLU A 1 83 ? 1.767 41.995 -4.780 1.00 41.09 83 GLU A N 1
ATOM 614 C CA . GLU A 1 83 ? 1.136 43.133 -4.071 1.00 41.09 83 GLU A CA 1
ATOM 615 C C . GLU A 1 83 ? -0.107 43.744 -4.749 1.00 41.09 83 GLU A C 1
ATOM 617 O O . GLU A 1 83 ? -0.091 44.885 -5.196 1.00 41.09 83 GLU A O 1
ATOM 622 N N . ASN A 1 84 ? -1.217 42.989 -4.801 1.00 34.88 84 ASN A N 1
ATOM 623 C CA . ASN A 1 84 ? -2.571 43.484 -4.463 1.00 34.88 84 ASN A CA 1
ATOM 624 C C . ASN A 1 84 ? -3.668 42.440 -4.741 1.00 34.88 84 ASN A C 1
ATOM 626 O O . ASN A 1 84 ? -4.541 42.663 -5.574 1.00 34.88 84 ASN A O 1
ATOM 630 N N . THR A 1 85 ? -3.699 41.305 -4.032 1.00 32.22 85 THR A N 1
ATOM 631 C CA . THR A 1 85 ? -4.971 40.564 -3.834 1.00 32.22 85 THR A CA 1
ATOM 632 C C . THR A 1 85 ? -4.959 39.714 -2.558 1.00 32.22 85 THR A C 1
ATOM 634 O O . THR A 1 85 ? -5.326 38.544 -2.548 1.00 32.22 85 THR A O 1
ATOM 637 N N . ALA A 1 86 ? -4.578 40.315 -1.430 1.00 36.84 86 ALA A N 1
ATOM 638 C CA . ALA A 1 86 ? -4.927 39.791 -0.112 1.00 36.84 86 ALA A CA 1
ATOM 639 C C . ALA A 1 86 ? -6.347 40.260 0.252 1.00 36.84 86 ALA A C 1
ATOM 641 O O . ALA A 1 86 ? -6.495 41.188 1.035 1.00 36.84 86 ALA A O 1
ATOM 642 N N . ALA A 1 87 ? -7.370 39.687 -0.398 1.00 36.78 87 ALA A N 1
ATOM 643 C CA . ALA A 1 87 ? -8.777 39.653 0.044 1.00 36.78 87 ALA A CA 1
ATOM 644 C C . ALA A 1 87 ? -9.699 39.165 -1.091 1.00 36.78 87 ALA A C 1
ATOM 646 O O . ALA A 1 87 ? -10.485 39.945 -1.611 1.00 36.78 87 ALA A O 1
ATOM 647 N N . SER A 1 88 ? -9.605 37.894 -1.494 1.00 32.53 88 SER A N 1
ATOM 648 C CA . SER A 1 88 ? -10.748 37.110 -2.007 1.00 32.53 88 SER A CA 1
ATOM 649 C C . SER A 1 88 ? -10.283 35.690 -2.353 1.00 32.53 88 SER A C 1
ATOM 651 O O . SER A 1 88 ? -10.114 35.335 -3.513 1.00 32.53 88 SER A O 1
ATOM 653 N N . MET A 1 89 ? -10.036 34.864 -1.336 1.00 33.88 89 MET A N 1
ATOM 654 C C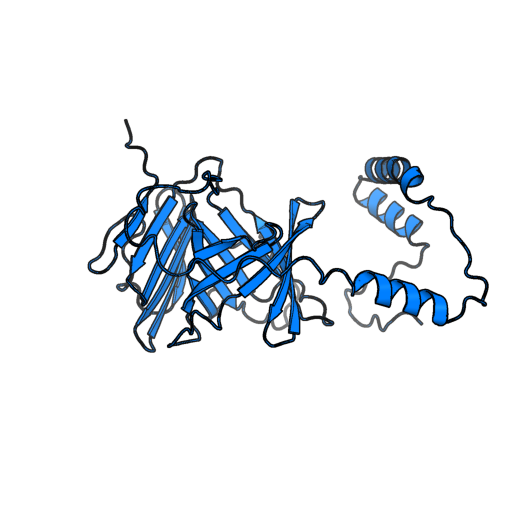A . MET A 1 89 ? -9.942 33.412 -1.503 1.00 33.88 89 MET A CA 1
ATOM 655 C C . MET A 1 89 ? -11.125 32.778 -0.776 1.00 33.88 89 MET A C 1
ATOM 657 O O . MET A 1 89 ? -11.051 32.396 0.389 1.00 33.88 89 MET A O 1
ATOM 661 N N . LYS A 1 90 ? -12.255 32.710 -1.478 1.00 36.00 90 LYS A N 1
ATOM 662 C CA . LYS A 1 90 ? -13.287 31.704 -1.241 1.00 36.00 90 LYS A CA 1
ATOM 663 C C . LYS A 1 90 ? -13.543 31.001 -2.565 1.00 36.00 90 LYS A C 1
ATOM 665 O O . LYS A 1 90 ? -13.982 31.637 -3.511 1.00 36.00 90 LYS A O 1
ATOM 670 N N . SER A 1 91 ? -13.312 29.690 -2.547 1.00 42.09 91 SER A N 1
ATOM 671 C CA . SER A 1 91 ? -13.816 28.695 -3.495 1.00 42.09 91 SER A CA 1
ATOM 672 C C . SER A 1 91 ? -13.407 28.884 -4.962 1.00 42.09 91 SER A C 1
ATOM 674 O O . SER A 1 91 ? -14.043 29.586 -5.741 1.00 42.09 91 SER A O 1
ATOM 676 N N . SER A 1 92 ? -12.358 28.174 -5.364 1.00 31.33 92 SER A N 1
ATOM 677 C CA . SER A 1 92 ? -12.224 27.660 -6.735 1.00 31.33 92 SER A CA 1
ATOM 678 C C . SER A 1 92 ? -11.411 26.376 -6.652 1.00 31.33 92 SER A C 1
ATOM 680 O O . SER A 1 92 ? -10.202 26.343 -6.852 1.00 31.33 92 SER A O 1
ATOM 682 N N . GLN A 1 93 ? -12.099 25.321 -6.228 1.00 32.78 93 GLN A N 1
ATOM 683 C CA . GLN A 1 93 ? -11.603 23.956 -6.302 1.00 32.78 93 GLN A CA 1
ATOM 684 C C . GLN A 1 93 ? -11.514 23.587 -7.797 1.00 32.78 93 GLN A C 1
ATOM 686 O O . GLN A 1 93 ? -12.484 23.845 -8.519 1.00 32.78 93 GLN A O 1
ATOM 691 N N . PRO A 1 94 ? -10.394 23.035 -8.296 1.00 32.38 94 PRO A N 1
ATOM 692 C CA . PRO A 1 94 ? -10.372 22.433 -9.625 1.00 32.38 94 PRO A CA 1
ATOM 693 C C . PRO A 1 94 ? -11.364 21.253 -9.671 1.00 32.38 94 PRO A C 1
ATOM 695 O O . PRO A 1 94 ? -11.708 20.712 -8.613 1.00 32.38 94 PRO A O 1
ATOM 698 N N . PRO A 1 95 ? -11.870 20.876 -10.860 1.00 32.88 95 PRO A N 1
ATOM 699 C CA . PRO A 1 95 ? -12.868 19.820 -10.992 1.00 32.88 95 PRO A CA 1
ATOM 700 C C . PRO A 1 95 ? -12.356 18.528 -10.348 1.00 32.88 95 PRO A C 1
ATOM 702 O O . PRO A 1 95 ? -11.226 18.106 -10.582 1.00 32.88 95 PRO A O 1
ATOM 705 N N . SER A 1 96 ? -13.188 17.940 -9.492 1.00 38.38 96 SER A N 1
ATOM 706 C CA . SER A 1 96 ? -12.920 16.676 -8.821 1.00 38.38 96 SER A CA 1
ATOM 707 C C . SER A 1 96 ? -12.908 15.544 -9.847 1.00 38.38 96 SER A C 1
ATOM 709 O O . SER A 1 96 ? -13.962 15.005 -10.183 1.00 38.38 96 SER A O 1
ATOM 711 N N . ASP A 1 97 ? -11.727 15.158 -10.322 1.00 46.44 97 ASP A N 1
ATOM 712 C CA . ASP A 1 97 ? -11.507 13.766 -10.706 1.00 46.44 97 ASP A CA 1
ATOM 713 C C . ASP A 1 97 ? -11.735 12.939 -9.437 1.00 46.44 97 ASP A C 1
ATOM 715 O O . ASP A 1 97 ? -10.892 12.916 -8.536 1.00 46.44 97 ASP A O 1
ATOM 719 N N . GLU A 1 98 ? -12.919 12.337 -9.304 1.00 59.19 98 GLU A N 1
ATOM 720 C CA . GLU A 1 98 ? -13.217 11.418 -8.208 1.00 59.19 98 GLU A CA 1
ATOM 721 C C . GLU A 1 98 ? -12.272 10.219 -8.321 1.00 59.19 98 GLU A C 1
ATOM 723 O O . GLU A 1 98 ? -12.513 9.263 -9.063 1.00 59.19 98 GLU A O 1
ATOM 728 N N . ARG A 1 99 ? -11.147 10.276 -7.601 1.00 79.31 99 ARG A N 1
ATOM 729 C CA . ARG A 1 99 ? -10.256 9.126 -7.473 1.00 79.31 99 ARG A CA 1
ATOM 730 C C . ARG A 1 99 ? -11.033 7.994 -6.828 1.00 79.31 99 ARG A C 1
ATOM 732 O O . ARG A 1 99 ? -11.683 8.170 -5.801 1.00 79.31 99 ARG A O 1
ATOM 739 N N . LYS A 1 100 ? -10.934 6.809 -7.415 1.00 91.44 100 LYS A N 1
ATOM 740 C CA . LYS A 1 100 ? -11.479 5.593 -6.818 1.00 91.44 100 LYS A CA 1
ATOM 741 C C . LYS A 1 100 ? -10.547 5.099 -5.719 1.00 91.44 100 LYS A C 1
ATOM 743 O O . LYS A 1 100 ? -9.339 5.318 -5.780 1.00 91.44 100 LYS A O 1
ATOM 748 N N . ALA A 1 101 ? -11.117 4.413 -4.736 1.00 95.44 101 ALA A N 1
ATOM 749 C CA . ALA A 1 101 ? -10.325 3.663 -3.776 1.00 95.44 101 ALA A CA 1
ATOM 750 C C . ALA A 1 101 ? -9.635 2.490 -4.480 1.00 95.44 101 ALA A C 1
ATOM 752 O O . ALA A 1 101 ? -10.231 1.870 -5.365 1.00 95.44 101 ALA A O 1
ATOM 753 N N . THR A 1 102 ? -8.410 2.167 -4.079 1.00 96.50 102 THR A N 1
ATOM 754 C CA . THR A 1 102 ? -7.637 1.074 -4.676 1.00 96.50 102 THR A CA 1
ATOM 755 C C . THR A 1 102 ? -6.969 0.214 -3.612 1.00 96.50 102 THR A C 1
ATOM 757 O O . THR A 1 102 ? -6.627 0.676 -2.520 1.00 96.50 102 THR A O 1
ATOM 760 N N . ALA A 1 103 ? -6.778 -1.055 -3.957 1.00 97.88 103 ALA A N 1
ATOM 761 C CA . ALA A 1 103 ? -5.867 -1.962 -3.284 1.00 97.88 103 ALA A CA 1
ATOM 762 C C . ALA A 1 103 ? -4.925 -2.536 -4.346 1.00 97.88 103 ALA A C 1
ATOM 764 O O . ALA A 1 103 ? -5.398 -3.062 -5.352 1.00 97.88 103 ALA A O 1
ATOM 765 N N . SER A 1 104 ? -3.616 -2.426 -4.142 1.00 96.81 104 SER A N 1
ATOM 766 C CA . SER A 1 104 ? -2.609 -2.868 -5.110 1.00 96.81 104 SER A CA 1
ATOM 767 C C . SER A 1 104 ? -1.547 -3.716 -4.429 1.00 96.81 104 SER A C 1
ATOM 769 O O . SER A 1 104 ? -1.072 -3.363 -3.351 1.00 96.81 104 SER A O 1
ATOM 771 N N . ILE A 1 105 ? -1.158 -4.819 -5.062 1.00 96.56 105 ILE A N 1
ATOM 772 C CA . ILE A 1 105 ? -0.032 -5.651 -4.629 1.00 96.56 105 ILE A CA 1
ATOM 773 C C . ILE A 1 105 ? 1.164 -5.418 -5.537 1.00 96.56 105 ILE A C 1
ATOM 775 O O . ILE A 1 105 ? 0.994 -5.256 -6.749 1.00 96.56 105 ILE A O 1
ATOM 779 N N . ARG A 1 106 ? 2.371 -5.427 -4.971 1.00 94.94 106 ARG A N 1
ATOM 780 C CA . ARG A 1 106 ? 3.586 -5.413 -5.787 1.00 94.94 106 ARG A CA 1
ATOM 781 C C . ARG A 1 106 ? 3.890 -6.831 -6.243 1.00 94.94 106 ARG A C 1
ATOM 783 O O . ARG A 1 106 ? 3.877 -7.766 -5.445 1.00 94.94 106 ARG A O 1
ATOM 790 N N . LEU A 1 107 ? 4.114 -6.991 -7.539 1.00 92.06 107 LEU A N 1
ATOM 791 C CA . LEU A 1 107 ? 4.515 -8.253 -8.143 1.00 92.06 107 LEU A CA 1
ATOM 792 C C . LEU A 1 107 ? 6.033 -8.421 -8.171 1.00 92.06 107 LEU A C 1
ATOM 794 O O . LEU A 1 107 ? 6.505 -9.553 -8.071 1.00 92.06 107 LEU A O 1
ATOM 798 N N . SER A 1 108 ? 6.765 -7.318 -8.342 1.00 92.06 108 SER A N 1
ATOM 799 C CA . SER A 1 108 ? 8.224 -7.301 -8.424 1.00 92.06 108 SER A CA 1
ATOM 800 C C . SER A 1 108 ? 8.796 -5.895 -8.232 1.00 92.06 108 SER A C 1
ATOM 802 O O . SER A 1 108 ? 8.161 -4.924 -8.644 1.00 92.06 108 SER A O 1
ATOM 804 N N . LEU A 1 109 ? 10.031 -5.815 -7.729 1.00 92.44 109 LEU A N 1
ATOM 805 C CA . LEU A 1 109 ? 10.885 -4.622 -7.714 1.00 92.44 109 LEU A CA 1
ATOM 806 C C . LEU A 1 109 ? 12.264 -4.974 -8.295 1.00 92.44 109 LEU A C 1
ATOM 808 O O . LEU A 1 109 ? 12.959 -5.837 -7.761 1.00 92.44 109 LEU A O 1
ATOM 812 N N . ALA A 1 110 ? 12.664 -4.299 -9.370 1.00 92.94 110 ALA A N 1
ATOM 813 C CA . ALA A 1 110 ? 14.008 -4.357 -9.941 1.00 92.94 110 ALA A CA 1
ATOM 814 C C . ALA A 1 110 ? 14.775 -3.071 -9.622 1.00 92.94 110 ALA A C 1
ATOM 816 O O . ALA A 1 110 ? 14.216 -1.981 -9.730 1.00 92.94 110 ALA A O 1
ATOM 817 N N . TRP A 1 111 ? 16.062 -3.200 -9.305 1.00 92.56 111 TRP A N 1
ATOM 818 C CA . TRP A 1 111 ? 17.005 -2.082 -9.240 1.00 92.56 111 TRP A CA 1
ATOM 819 C C . TRP A 1 111 ? 17.886 -2.162 -10.478 1.00 92.56 111 TRP A C 1
ATOM 821 O O . TRP A 1 111 ? 18.590 -3.146 -10.639 1.00 92.56 111 TRP A O 1
ATOM 831 N N . VAL A 1 112 ? 17.825 -1.186 -11.379 1.00 90.38 112 VAL A N 1
ATOM 832 C CA . VAL A 1 112 ? 18.530 -1.276 -12.668 1.00 90.38 112 VAL A CA 1
ATOM 833 C C . VAL A 1 112 ? 20.051 -1.202 -12.442 1.00 90.38 112 VAL A C 1
ATOM 835 O O . VAL A 1 112 ? 20.507 -0.315 -11.713 1.00 90.38 112 VAL A O 1
ATOM 838 N N . PRO A 1 113 ? 20.857 -2.073 -13.093 1.00 90.12 113 PRO A N 1
ATOM 839 C CA . PRO A 1 113 ? 20.504 -3.018 -14.165 1.00 90.12 113 PRO A CA 1
ATOM 840 C C . PRO A 1 113 ? 20.121 -4.433 -13.702 1.00 90.12 113 PRO A C 1
ATOM 842 O O . PRO A 1 113 ? 19.896 -5.304 -14.545 1.00 90.12 113 PRO A O 1
ATOM 845 N N . GLU A 1 114 ? 20.090 -4.701 -12.400 1.00 89.88 114 GLU A N 1
ATOM 846 C CA . GLU A 1 114 ? 19.742 -6.014 -11.875 1.00 89.88 114 GLU A CA 1
ATOM 847 C C . GLU A 1 114 ? 18.262 -6.364 -12.147 1.00 89.88 114 GLU A C 1
ATOM 849 O O . GLU A 1 114 ? 17.363 -5.553 -11.905 1.00 89.88 114 GLU A O 1
ATOM 854 N N . PRO A 1 115 ? 17.963 -7.579 -12.648 1.00 86.00 115 PRO A N 1
ATOM 855 C CA . PRO A 1 115 ? 16.581 -8.007 -12.827 1.00 86.00 115 PRO A CA 1
ATOM 856 C C . PRO A 1 115 ? 15.882 -8.146 -11.469 1.00 86.00 115 PRO A C 1
ATOM 858 O O . PRO A 1 115 ? 16.522 -8.430 -10.454 1.00 86.00 115 PRO A O 1
ATOM 861 N N . ALA A 1 116 ? 14.555 -8.003 -11.457 1.00 83.62 116 ALA A N 1
ATOM 862 C CA . ALA A 1 116 ? 13.780 -8.256 -10.249 1.00 83.62 116 ALA A CA 1
ATOM 863 C C . ALA A 1 116 ? 13.955 -9.711 -9.776 1.00 83.62 116 ALA A C 1
ATOM 865 O O . ALA A 1 116 ? 13.983 -10.625 -10.613 1.00 83.62 116 ALA A O 1
ATOM 866 N N . PRO A 1 117 ? 14.011 -9.958 -8.455 1.00 76.81 117 PRO A N 1
ATOM 867 C CA . PRO A 1 117 ? 13.858 -11.305 -7.939 1.00 76.81 117 PRO A CA 1
ATOM 868 C C . PRO A 1 117 ? 12.475 -11.834 -8.338 1.00 76.81 117 PRO A C 1
ATOM 870 O O . PRO A 1 117 ? 11.479 -11.106 -8.324 1.00 76.81 117 PRO A O 1
ATOM 873 N N . VAL A 1 118 ? 12.424 -13.108 -8.728 1.00 73.88 118 VAL A N 1
ATOM 874 C CA . VAL A 1 118 ? 11.175 -13.808 -9.028 1.00 73.88 118 VAL A CA 1
ATOM 875 C C . VAL A 1 118 ? 11.098 -15.032 -8.115 1.00 73.88 118 VAL A C 1
ATOM 877 O O . VAL A 1 118 ? 11.878 -15.971 -8.300 1.00 73.88 118 VAL A O 1
ATOM 880 N N . PRO A 1 119 ? 10.173 -15.052 -7.143 1.00 73.56 119 PRO A N 1
ATOM 881 C CA . PRO A 1 119 ? 9.213 -13.988 -6.814 1.00 73.56 119 PRO A CA 1
ATOM 882 C C . PRO A 1 119 ? 9.817 -12.779 -6.086 1.00 73.56 119 PRO A C 1
ATOM 884 O O . PRO A 1 119 ? 10.975 -12.828 -5.673 1.00 73.56 119 PRO A O 1
ATOM 887 N N . ASP A 1 120 ? 9.006 -11.729 -5.891 1.00 82.44 120 ASP A N 1
ATOM 888 C CA . ASP A 1 120 ? 9.343 -10.632 -4.976 1.00 82.44 120 ASP A CA 1
ATOM 889 C C . ASP A 1 120 ? 9.677 -11.203 -3.588 1.00 82.44 120 ASP A C 1
ATOM 891 O O . ASP A 1 120 ? 9.059 -12.153 -3.098 1.00 82.44 120 ASP A O 1
ATOM 895 N N . GLU A 1 121 ? 10.691 -10.632 -2.950 1.00 89.88 121 GLU A N 1
ATOM 896 C CA . GLU A 1 121 ? 11.116 -11.042 -1.614 1.00 89.88 121 GLU A CA 1
ATOM 897 C C . GLU A 1 121 ? 10.262 -10.392 -0.513 1.00 89.88 121 GLU A C 1
ATOM 899 O O . GLU A 1 121 ? 10.443 -10.675 0.679 1.00 89.88 121 GLU A O 1
ATOM 904 N N . GLU A 1 122 ? 9.363 -9.485 -0.893 1.00 93.38 122 GLU A N 1
ATOM 905 C CA . GLU A 1 122 ? 8.448 -8.785 -0.008 1.00 93.38 122 GLU A CA 1
ATOM 906 C C . GLU A 1 122 ? 6.994 -9.016 -0.423 1.00 93.38 122 GLU A C 1
ATOM 908 O O . GLU A 1 122 ? 6.624 -8.910 -1.586 1.00 93.38 122 GLU A O 1
ATOM 913 N N . ASN A 1 123 ? 6.132 -9.256 0.562 1.00 95.31 123 ASN A N 1
ATOM 914 C CA . ASN A 1 123 ? 4.691 -9.246 0.368 1.00 95.31 123 ASN A CA 1
ATOM 915 C C . ASN A 1 123 ? 4.162 -7.828 0.629 1.00 95.31 123 ASN A C 1
ATOM 917 O O . ASN A 1 123 ? 4.036 -7.386 1.781 1.00 95.31 123 ASN A O 1
ATOM 921 N N . VAL A 1 124 ? 3.882 -7.107 -0.456 1.00 97.00 124 VAL A N 1
ATOM 922 C CA . VAL A 1 124 ? 3.493 -5.693 -0.437 1.00 97.00 124 VAL A CA 1
ATOM 923 C C . VAL A 1 124 ? 2.014 -5.537 -0.758 1.00 97.00 124 VAL A C 1
ATOM 925 O O . VAL A 1 124 ? 1.518 -6.104 -1.729 1.00 97.00 124 VAL A O 1
ATOM 928 N N . LEU A 1 125 ? 1.323 -4.733 0.048 1.00 98.25 125 LEU A N 1
ATOM 929 C CA . LEU A 1 125 ? -0.038 -4.277 -0.211 1.00 98.25 125 LEU A CA 1
ATOM 930 C C . LEU A 1 125 ? -0.092 -2.777 0.062 1.00 98.25 125 LEU A C 1
ATOM 932 O O . LEU A 1 125 ? 0.313 -2.325 1.137 1.00 98.25 125 LEU A O 1
ATOM 936 N N . VAL A 1 126 ? -0.645 -2.033 -0.887 1.00 98.25 126 VAL A N 1
ATOM 937 C CA . VAL A 1 126 ? -0.928 -0.605 -0.765 1.00 98.25 126 VAL A CA 1
ATOM 938 C C . VAL A 1 126 ? -2.433 -0.411 -0.821 1.00 98.25 126 VAL A C 1
ATOM 940 O O . VAL A 1 126 ? -3.087 -0.869 -1.757 1.00 98.25 126 VAL A O 1
ATOM 943 N N . LEU A 1 127 ? -2.987 0.264 0.184 1.00 98.56 127 LEU A N 1
ATOM 944 C CA . LEU A 1 127 ? -4.385 0.695 0.189 1.00 98.56 127 LEU A CA 1
ATOM 945 C C . LEU A 1 127 ? -4.426 2.204 0.013 1.00 98.56 127 LEU A C 1
ATOM 947 O O . LEU A 1 127 ? -3.761 2.899 0.777 1.00 98.56 127 LEU A O 1
ATOM 951 N N . THR A 1 128 ? -5.216 2.698 -0.940 1.00 97.50 128 THR A N 1
ATOM 952 C CA . THR A 1 128 ? -5.378 4.137 -1.196 1.00 97.50 128 THR A CA 1
ATOM 953 C C . THR A 1 128 ? -6.855 4.514 -1.177 1.00 97.50 128 THR A C 1
ATOM 955 O O . THR A 1 128 ? -7.672 3.921 -1.881 1.00 97.50 128 THR A O 1
ATOM 958 N N . ALA A 1 129 ? -7.210 5.508 -0.369 1.00 96.50 129 ALA A N 1
ATOM 959 C CA . ALA A 1 129 ? -8.551 6.067 -0.292 1.00 96.50 129 ALA A CA 1
ATOM 960 C C . ALA A 1 129 ? -8.813 7.082 -1.429 1.00 96.50 129 ALA A C 1
ATOM 962 O O . ALA A 1 129 ? -7.868 7.688 -1.938 1.00 96.50 129 ALA A O 1
ATOM 963 N N . PRO A 1 130 ? -10.085 7.362 -1.779 1.00 94.19 130 PRO A N 1
ATOM 964 C CA . PRO A 1 130 ? -10.460 8.395 -2.756 1.00 94.19 130 PRO A CA 1
ATOM 965 C C . PRO A 1 130 ? -9.867 9.778 -2.460 1.00 94.19 130 PRO A C 1
ATOM 967 O O . PRO A 1 130 ? -9.528 10.544 -3.357 1.00 94.19 130 PRO A O 1
ATOM 970 N N . THR A 1 131 ? -9.706 10.092 -1.178 1.00 92.25 131 THR A N 1
ATOM 971 C CA . THR A 1 131 ? -9.142 11.348 -0.678 1.00 92.25 131 THR A CA 1
ATOM 972 C C . THR A 1 131 ? -7.614 11.427 -0.808 1.00 92.25 131 THR A C 1
ATOM 974 O O . THR A 1 131 ? -7.036 12.484 -0.573 1.00 92.25 131 THR A O 1
ATOM 977 N N . GLY A 1 132 ? -6.955 10.345 -1.239 1.00 94.44 132 GLY A N 1
ATOM 978 C CA . GLY A 1 132 ? -5.514 10.269 -1.479 1.00 94.44 132 GLY A CA 1
ATOM 979 C C . GLY A 1 132 ? -4.708 9.677 -0.326 1.00 94.44 132 GLY A C 1
ATOM 980 O O . GLY A 1 132 ? -3.551 9.334 -0.538 1.00 94.44 132 GLY A O 1
ATOM 981 N N . GLN A 1 133 ? -5.284 9.507 0.866 1.00 96.56 133 GLN A N 1
ATOM 982 C CA . GLN A 1 133 ? -4.608 8.818 1.965 1.00 96.56 133 GLN A CA 1
ATOM 983 C C . GLN A 1 133 ? -4.246 7.398 1.566 1.00 96.56 133 GLN A C 1
ATOM 985 O O . GLN A 1 133 ? -5.097 6.664 1.058 1.00 96.56 133 GLN A O 1
ATOM 990 N N . TYR A 1 134 ? -3.010 7.004 1.843 1.00 97.75 134 TYR A N 1
ATOM 991 C CA . TYR A 1 134 ? -2.545 5.658 1.564 1.00 97.75 134 TYR A CA 1
ATOM 992 C C . TYR A 1 134 ? -1.754 5.066 2.725 1.00 97.75 134 TYR A C 1
ATOM 994 O O . TYR A 1 134 ? -1.152 5.783 3.525 1.00 97.75 134 TYR A O 1
ATOM 1002 N N . VAL A 1 135 ? -1.740 3.735 2.776 1.00 98.50 135 VAL A N 1
ATOM 1003 C CA . VAL A 1 135 ? -0.871 2.941 3.649 1.00 98.50 135 VAL A CA 1
ATOM 1004 C C . VAL A 1 135 ? -0.191 1.868 2.798 1.00 98.50 135 VAL A C 1
ATOM 1006 O O . VAL A 1 135 ? -0.883 1.033 2.209 1.00 98.50 135 VAL A O 1
ATOM 1009 N N . ASP A 1 136 ? 1.144 1.887 2.762 1.00 98.25 136 ASP A N 1
ATOM 1010 C CA . ASP A 1 136 ? 2.016 0.874 2.150 1.00 98.25 136 ASP A CA 1
ATOM 1011 C C . ASP A 1 136 ? 2.680 0.057 3.269 1.00 98.25 136 ASP A C 1
ATOM 1013 O O . ASP A 1 136 ? 3.380 0.598 4.132 1.00 98.25 136 ASP A O 1
ATOM 1017 N N . ILE A 1 137 ? 2.428 -1.255 3.283 1.00 98.56 137 ILE A N 1
ATOM 1018 C CA . ILE A 1 137 ? 3.104 -2.191 4.183 1.00 98.56 137 ILE A CA 1
ATOM 1019 C C . ILE A 1 137 ? 3.829 -3.239 3.349 1.00 98.56 137 ILE A C 1
ATOM 1021 O O . ILE A 1 137 ? 3.198 -4.059 2.673 1.00 98.56 137 ILE A O 1
ATOM 1025 N N . ARG A 1 138 ? 5.151 -3.272 3.514 1.00 97.69 138 ARG A N 1
ATOM 1026 C CA . ARG A 1 138 ? 6.084 -4.218 2.902 1.00 97.69 138 ARG A CA 1
ATOM 1027 C C . ARG A 1 138 ? 6.574 -5.206 3.950 1.00 97.69 138 ARG A C 1
ATOM 1029 O O . ARG A 1 138 ? 7.261 -4.844 4.913 1.00 97.69 138 ARG A O 1
ATOM 1036 N N . ILE A 1 139 ? 6.212 -6.470 3.773 1.00 97.38 139 ILE A N 1
ATOM 1037 C CA . ILE A 1 139 ? 6.549 -7.545 4.707 1.00 97.38 139 ILE A CA 1
ATOM 1038 C C . ILE A 1 139 ? 7.650 -8.397 4.081 1.00 97.38 139 ILE A C 1
ATOM 1040 O O . ILE A 1 139 ? 7.421 -9.022 3.052 1.00 97.38 139 ILE A O 1
ATOM 1044 N N . LYS A 1 140 ? 8.829 -8.455 4.705 1.00 95.44 140 LYS A N 1
ATOM 1045 C CA . LYS A 1 140 ? 9.931 -9.306 4.252 1.00 95.44 140 LYS A CA 1
ATOM 1046 C C . LYS A 1 140 ? 9.572 -10.770 4.463 1.00 95.44 140 LYS A C 1
ATOM 1048 O O . LYS A 1 140 ? 9.333 -11.192 5.599 1.00 95.44 140 LYS A O 1
ATOM 1053 N N . LEU A 1 141 ? 9.567 -11.539 3.381 1.00 91.38 141 LEU A N 1
ATOM 1054 C CA . LEU A 1 141 ? 9.341 -12.976 3.429 1.00 91.38 141 LEU A CA 1
ATOM 1055 C C . LEU A 1 141 ? 10.609 -13.695 3.918 1.00 91.38 141 LEU A C 1
ATOM 1057 O O . LEU A 1 141 ? 11.724 -13.227 3.668 1.00 91.38 141 LEU A O 1
ATOM 1061 N N . PRO A 1 142 ? 10.471 -14.816 4.648 1.00 88.38 142 PRO A N 1
ATOM 1062 C CA . PRO A 1 142 ? 11.624 -15.605 5.056 1.00 88.38 142 PRO A CA 1
ATOM 1063 C C . PRO A 1 142 ? 12.371 -16.108 3.820 1.00 88.38 142 PRO A C 1
ATOM 1065 O O . PRO A 1 142 ? 11.753 -16.594 2.875 1.00 88.38 142 PRO A O 1
ATOM 1068 N N . SER A 1 143 ? 13.701 -16.041 3.851 1.00 78.12 143 SER A N 1
ATOM 1069 C CA . SER A 1 143 ? 14.524 -16.689 2.836 1.00 78.12 143 SER A CA 1
ATOM 1070 C C . SER A 1 143 ? 14.220 -18.182 2.827 1.00 78.12 143 SER A C 1
ATOM 1072 O O . SER A 1 143 ? 14.412 -18.875 3.829 1.00 78.12 143 SER A O 1
ATOM 1074 N N . THR A 1 144 ? 13.738 -18.685 1.697 1.00 65.25 144 THR A N 1
ATOM 1075 C CA . THR A 1 144 ? 13.571 -20.118 1.486 1.00 65.25 144 THR A CA 1
ATOM 1076 C C . THR A 1 144 ? 14.969 -20.708 1.323 1.00 65.25 144 THR A C 1
ATOM 1078 O O . THR A 1 144 ? 15.516 -20.721 0.222 1.00 65.25 144 THR A O 1
ATOM 1081 N N . GLU A 1 145 ? 15.606 -21.148 2.413 1.00 46.16 145 GLU A N 1
ATOM 1082 C CA . GLU A 1 145 ? 16.822 -21.949 2.281 1.00 46.16 145 GLU A CA 1
ATOM 1083 C C . GLU A 1 145 ? 16.461 -23.207 1.485 1.00 46.16 145 GLU A C 1
ATOM 1085 O O . GLU A 1 145 ? 15.688 -24.060 1.925 1.00 46.16 145 GLU A O 1
ATOM 1090 N N . SER A 1 146 ? 16.974 -23.278 0.259 1.00 47.50 146 SER A N 1
ATOM 1091 C CA . SER A 1 146 ? 16.811 -24.400 -0.655 1.00 47.50 146 SER A CA 1
ATOM 1092 C C . SER A 1 146 ? 17.359 -25.676 -0.016 1.00 47.50 146 SER A C 1
ATOM 1094 O O . SER A 1 146 ? 18.543 -25.970 -0.149 1.00 47.50 146 SER A O 1
ATOM 1096 N N . SER A 1 147 ? 16.518 -26.431 0.697 1.00 36.19 147 SER A N 1
ATOM 1097 C CA . SER A 1 147 ? 16.788 -27.794 1.179 1.00 36.19 147 SER A CA 1
ATOM 1098 C C . SER A 1 147 ? 15.512 -28.458 1.711 1.00 36.19 147 SER A C 1
ATOM 1100 O O . SER A 1 147 ? 15.380 -28.727 2.898 1.00 36.19 147 SER A O 1
ATOM 1102 N N . THR A 1 148 ? 14.540 -28.717 0.841 1.00 31.25 148 THR A N 1
ATOM 1103 C CA . THR A 1 148 ? 13.767 -29.976 0.817 1.00 31.25 148 THR A CA 1
ATOM 1104 C C . THR A 1 148 ? 12.854 -29.947 -0.401 1.00 31.25 148 THR A C 1
ATOM 1106 O O . THR A 1 148 ? 11.804 -29.312 -0.428 1.00 31.25 148 THR A O 1
ATOM 1109 N N . ALA A 1 149 ? 13.290 -30.651 -1.442 1.00 38.81 149 ALA A N 1
ATOM 1110 C CA . ALA A 1 149 ? 12.433 -31.050 -2.541 1.00 38.81 149 ALA A CA 1
ATOM 1111 C C . ALA A 1 149 ? 11.182 -31.760 -1.988 1.00 38.81 149 ALA A C 1
ATOM 1113 O O . ALA A 1 149 ? 11.306 -32.666 -1.161 1.00 38.81 149 ALA A O 1
ATOM 1114 N N . SER A 1 150 ? 10.009 -31.386 -2.507 1.00 33.44 150 SER A N 1
ATOM 1115 C CA . SER A 1 150 ? 8.658 -31.908 -2.204 1.00 33.44 150 SER A CA 1
ATOM 1116 C C . SER A 1 150 ? 7.766 -31.083 -1.268 1.00 33.44 150 SER A C 1
ATOM 1118 O O . SER A 1 150 ? 6.882 -31.657 -0.635 1.00 33.44 150 SER A O 1
ATOM 1120 N N . SER A 1 151 ? 7.890 -29.753 -1.230 1.00 35.88 151 SER A N 1
ATOM 1121 C CA . SER A 1 151 ? 6.707 -28.947 -0.903 1.00 35.88 151 SER A CA 1
ATOM 1122 C C . SER A 1 151 ? 6.008 -28.583 -2.203 1.00 35.88 151 SER A C 1
ATOM 1124 O O . SER A 1 151 ? 6.599 -27.990 -3.098 1.00 35.88 151 SER A O 1
ATOM 1126 N N . GLN A 1 152 ? 4.778 -29.065 -2.303 1.00 34.06 152 GLN A N 1
ATOM 1127 C CA . GLN A 1 152 ? 3.824 -28.934 -3.394 1.00 34.06 152 GLN A CA 1
ATOM 1128 C C . GLN A 1 152 ? 3.879 -27.553 -4.058 1.00 34.06 152 GLN A C 1
ATOM 1130 O O . GLN A 1 152 ? 4.068 -26.560 -3.358 1.00 34.06 152 GLN A O 1
ATOM 1135 N N . LEU A 1 153 ? 3.664 -27.502 -5.382 1.00 36.25 153 LEU A N 1
ATOM 1136 C CA . LEU A 1 153 ? 3.113 -26.323 -6.061 1.00 36.25 153 LEU A CA 1
ATOM 1137 C C . LEU A 1 153 ? 2.061 -25.717 -5.128 1.00 36.25 153 LEU A C 1
ATOM 1139 O O . LEU A 1 153 ? 0.988 -26.297 -4.966 1.00 36.25 153 LEU A O 1
ATOM 1143 N N . SER A 1 154 ? 2.399 -24.639 -4.421 1.00 40.16 154 SER A N 1
ATOM 1144 C CA . SER A 1 154 ? 1.441 -24.019 -3.524 1.00 40.16 154 SER A CA 1
ATOM 1145 C C . SER A 1 154 ? 0.349 -23.458 -4.418 1.00 40.16 154 SER A C 1
ATOM 1147 O O . SER A 1 154 ? 0.626 -22.592 -5.244 1.00 40.16 154 SER A O 1
ATOM 1149 N N . GLU A 1 155 ? -0.879 -23.948 -4.271 1.00 42.06 155 GLU A N 1
ATOM 1150 C CA . GLU A 1 155 ? -2.056 -23.422 -4.979 1.00 42.06 155 GLU A CA 1
ATOM 1151 C C . GLU A 1 155 ? -2.265 -21.915 -4.733 1.00 42.06 155 GLU A C 1
ATOM 1153 O O . GLU A 1 155 ? -3.024 -21.262 -5.444 1.00 42.06 155 GLU A O 1
ATOM 1158 N N . THR A 1 156 ? -1.585 -21.342 -3.735 1.00 46.69 156 THR A N 1
ATOM 1159 C CA . THR A 1 156 ? -1.613 -19.916 -3.425 1.00 46.69 156 THR A CA 1
ATOM 1160 C C . THR A 1 156 ? -0.689 -19.122 -4.356 1.00 46.69 156 THR A C 1
ATOM 1162 O O . THR A 1 156 ? 0.507 -19.431 -4.412 1.00 46.69 156 THR A O 1
ATOM 1165 N N . PRO A 1 157 ? -1.197 -18.073 -5.035 1.00 57.62 157 PRO A N 1
ATOM 1166 C CA . PRO A 1 157 ? -0.383 -17.164 -5.833 1.00 57.62 157 PRO A CA 1
ATOM 1167 C C . PRO A 1 157 ? 0.785 -16.603 -5.023 1.00 57.62 157 PRO A C 1
ATOM 1169 O O . PRO A 1 157 ? 0.630 -16.270 -3.849 1.00 57.62 157 PRO A O 1
ATOM 1172 N N . ILE A 1 158 ? 1.945 -16.461 -5.665 1.00 61.78 158 ILE A N 1
ATOM 1173 C CA . ILE A 1 158 ? 3.211 -16.174 -4.978 1.00 61.78 158 ILE A CA 1
ATOM 1174 C C . ILE A 1 158 ? 3.223 -14.797 -4.263 1.00 61.78 158 ILE A C 1
ATOM 1176 O O . ILE A 1 158 ? 4.026 -14.580 -3.365 1.00 61.78 158 ILE A O 1
ATOM 1180 N N . ASN A 1 159 ? 2.253 -13.921 -4.550 1.00 75.69 159 ASN A N 1
ATOM 1181 C CA . ASN A 1 159 ? 2.078 -12.611 -3.912 1.00 75.69 159 ASN A CA 1
ATOM 1182 C C . ASN A 1 159 ? 0.674 -12.418 -3.308 1.00 75.69 159 ASN A C 1
ATOM 1184 O O . ASN A 1 159 ? 0.164 -11.301 -3.281 1.00 75.69 159 ASN A O 1
ATOM 1188 N N . ASP A 1 160 ? 0.011 -13.491 -2.862 1.00 89.81 160 ASP A N 1
ATOM 1189 C CA . ASP A 1 160 ? -1.282 -13.364 -2.180 1.00 89.81 160 ASP A CA 1
ATOM 1190 C C . ASP A 1 160 ? -1.121 -12.545 -0.878 1.00 89.81 160 ASP A C 1
ATOM 1192 O O . ASP A 1 160 ? -0.445 -12.990 0.060 1.00 89.81 160 ASP A O 1
ATOM 1196 N N . PRO A 1 161 ? -1.735 -11.350 -0.772 1.00 92.81 161 PRO A N 1
ATOM 1197 C CA . PRO A 1 161 ? -1.599 -10.500 0.405 1.00 92.81 161 PRO A CA 1
ATOM 1198 C C . PRO A 1 161 ? -2.258 -11.095 1.655 1.00 92.81 161 PRO A C 1
ATOM 1200 O O . PRO A 1 161 ? -1.999 -10.584 2.747 1.00 92.81 161 PRO A O 1
ATOM 1203 N N . SER A 1 162 ? -3.077 -12.150 1.517 1.00 93.56 162 SER A N 1
ATOM 1204 C CA . SER A 1 162 ? -3.703 -12.905 2.610 1.00 93.56 162 SER A CA 1
ATOM 1205 C C . SER A 1 162 ? -2.778 -13.951 3.233 1.00 93.56 162 SER A C 1
ATOM 1207 O O . SER A 1 162 ? -3.080 -14.443 4.325 1.00 93.56 162 SER A O 1
ATOM 1209 N N . ASN A 1 163 ? -1.693 -14.334 2.552 1.00 90.94 163 ASN A N 1
ATOM 1210 C CA . ASN A 1 163 ? -0.838 -15.447 2.952 1.00 90.94 163 ASN A CA 1
ATOM 1211 C C . ASN A 1 163 ? 0.571 -14.966 3.322 1.00 90.94 163 ASN A C 1
ATOM 1213 O O . ASN A 1 163 ? 1.480 -14.928 2.497 1.00 90.94 163 ASN A O 1
ATOM 1217 N N . VAL A 1 164 ? 0.751 -14.612 4.596 1.00 92.31 164 VAL A N 1
ATOM 1218 C CA . VAL A 1 164 ? 2.035 -14.154 5.139 1.00 92.31 164 VAL A CA 1
ATOM 1219 C C . VAL A 1 164 ? 2.581 -15.197 6.126 1.00 92.31 164 VAL A C 1
ATOM 1221 O O . VAL A 1 164 ? 1.943 -15.466 7.149 1.00 92.31 164 VAL A O 1
ATOM 1224 N N . PRO A 1 165 ? 3.770 -15.785 5.882 1.00 92.38 165 PRO A N 1
ATOM 1225 C CA . PRO A 1 165 ? 4.400 -16.708 6.822 1.00 92.38 165 PRO A CA 1
ATOM 1226 C C . PRO A 1 165 ? 4.640 -16.064 8.191 1.00 92.38 165 PRO A C 1
ATOM 1228 O O . PRO A 1 165 ? 5.065 -14.914 8.279 1.00 92.38 165 PRO A O 1
ATOM 1231 N N . ARG A 1 166 ? 4.462 -16.824 9.279 1.00 90.75 166 ARG A N 1
ATOM 1232 C CA . ARG A 1 166 ? 4.644 -16.311 10.656 1.00 90.75 166 ARG A CA 1
ATOM 1233 C C . ARG A 1 166 ? 6.061 -15.823 10.970 1.00 90.75 166 ARG A C 1
ATOM 1235 O O . ARG A 1 166 ? 6.231 -15.034 11.888 1.00 90.75 166 ARG A O 1
ATOM 1242 N N . SER A 1 167 ? 7.066 -16.319 10.251 1.00 92.00 167 SER A N 1
ATOM 1243 C CA . SER A 1 167 ? 8.470 -15.913 10.393 1.00 92.00 167 SER A CA 1
ATOM 1244 C C . SER A 1 167 ? 8.817 -14.632 9.629 1.00 92.00 167 SER A C 1
ATOM 1246 O O . SER A 1 167 ? 9.963 -14.195 9.686 1.00 92.00 167 SER A O 1
ATOM 1248 N N . SER A 1 168 ? 7.863 -14.055 8.897 1.00 94.75 168 SER A N 1
ATOM 1249 C CA . SER A 1 168 ? 8.066 -12.822 8.138 1.00 94.75 168 SER A CA 1
ATOM 1250 C C . SER A 1 168 ? 8.238 -11.621 9.066 1.00 94.75 168 SER A C 1
ATOM 1252 O O . SER A 1 168 ? 7.664 -11.563 10.158 1.00 94.75 168 SER A O 1
ATOM 1254 N N . THR A 1 169 ? 8.999 -10.627 8.624 1.00 96.62 169 THR A N 1
ATOM 1255 C CA . THR A 1 169 ? 9.299 -9.419 9.405 1.00 96.62 169 THR A CA 1
ATOM 1256 C C . THR A 1 169 ? 8.884 -8.164 8.647 1.00 96.62 169 THR A C 1
ATOM 1258 O O . THR A 1 169 ? 8.687 -8.184 7.437 1.00 96.62 169 THR A O 1
ATOM 1261 N N . LEU A 1 170 ? 8.707 -7.050 9.356 1.00 97.81 170 LEU A N 1
ATOM 1262 C CA . LEU A 1 170 ? 8.397 -5.777 8.715 1.00 97.81 170 LEU A CA 1
ATOM 1263 C C . LEU A 1 170 ? 9.655 -5.295 7.989 1.00 97.81 170 LEU A C 1
ATOM 1265 O O . LEU A 1 170 ? 10.678 -5.080 8.638 1.00 97.81 170 LEU A O 1
ATOM 1269 N N . SER A 1 171 ? 9.574 -5.109 6.671 1.00 96.75 171 SER A N 1
ATOM 1270 C CA . SER A 1 171 ? 10.641 -4.454 5.908 1.00 96.75 171 SER A CA 1
ATOM 1271 C C . SER A 1 171 ? 10.485 -2.939 5.975 1.00 96.75 171 SER A C 1
ATOM 1273 O O . SER A 1 171 ? 11.420 -2.213 6.328 1.00 96.75 171 SER A O 1
ATOM 1275 N N . TRP A 1 172 ? 9.284 -2.457 5.651 1.00 96.62 172 TRP A N 1
ATOM 1276 C CA . TRP A 1 172 ? 8.934 -1.042 5.654 1.00 96.62 172 TRP A CA 1
ATOM 1277 C C . TRP A 1 172 ? 7.423 -0.896 5.815 1.00 96.62 172 TRP A C 1
ATOM 1279 O O . TRP A 1 172 ? 6.662 -1.640 5.205 1.00 96.62 172 TRP A O 1
ATOM 1289 N N . GLY A 1 173 ? 6.980 0.038 6.646 1.00 97.25 173 GLY A N 1
ATOM 1290 C CA . GLY A 1 173 ? 5.589 0.464 6.697 1.00 97.25 173 GLY A CA 1
ATOM 1291 C C . GLY A 1 173 ? 5.534 1.979 6.728 1.00 97.25 173 GLY A C 1
ATOM 1292 O O . GLY A 1 173 ? 6.197 2.594 7.566 1.00 97.25 173 GLY A O 1
ATOM 1293 N N . PHE A 1 174 ? 4.765 2.575 5.830 1.00 96.38 174 PHE A N 1
ATOM 1294 C CA . PHE A 1 174 ? 4.610 4.021 5.766 1.00 96.38 174 PHE A CA 1
ATOM 1295 C C . PHE A 1 174 ? 3.230 4.409 5.249 1.00 96.38 174 PHE A C 1
ATOM 1297 O O . PHE A 1 174 ? 2.494 3.607 4.672 1.00 96.38 174 PHE A O 1
ATOM 1304 N N . ALA A 1 175 ? 2.855 5.648 5.530 1.00 97.00 175 ALA A N 1
ATOM 1305 C CA . ALA A 1 175 ? 1.564 6.195 5.165 1.00 97.00 175 ALA A CA 1
ATOM 1306 C C . ALA A 1 175 ? 1.667 7.687 4.890 1.00 97.00 175 ALA A C 1
ATOM 1308 O O . ALA A 1 175 ? 2.568 8.365 5.394 1.00 97.00 175 ALA A O 1
ATOM 1309 N N . GLY A 1 176 ? 0.720 8.204 4.120 1.00 95.12 176 GLY A N 1
ATOM 1310 C CA . GLY A 1 176 ? 0.712 9.607 3.753 1.00 95.12 176 GLY A CA 1
ATOM 1311 C C . GLY A 1 176 ? -0.327 9.927 2.696 1.00 95.12 176 GLY A C 1
ATOM 1312 O O . GLY A 1 176 ? -1.401 9.329 2.677 1.00 95.12 176 GLY A O 1
ATOM 1313 N N . ILE A 1 177 ? -0.001 10.880 1.824 1.00 93.94 177 ILE A N 1
ATOM 1314 C CA . ILE A 1 177 ? -0.887 11.359 0.759 1.00 93.94 177 ILE A CA 1
ATOM 1315 C C . ILE A 1 177 ? -0.300 11.010 -0.605 1.00 93.94 177 ILE A C 1
ATOM 1317 O O . ILE A 1 177 ? 0.809 11.417 -0.947 1.00 93.94 177 ILE A O 1
ATOM 1321 N N . ALA A 1 178 ? -1.077 10.271 -1.388 1.00 94.19 178 ALA A N 1
ATOM 1322 C CA . ALA A 1 178 ? -0.829 10.004 -2.788 1.00 94.19 178 ALA A CA 1
ATOM 1323 C C . ALA A 1 178 ? -1.466 11.111 -3.634 1.00 94.19 178 ALA A C 1
ATOM 1325 O O . ALA A 1 178 ? -2.573 11.596 -3.370 1.00 94.19 178 ALA A O 1
ATOM 1326 N N . SER A 1 179 ? -0.777 11.515 -4.688 1.00 92.62 179 SER A N 1
ATOM 1327 C CA . SER A 1 179 ? -1.224 12.491 -5.674 1.00 92.62 179 SER A CA 1
ATOM 1328 C C . SER A 1 179 ? -0.704 12.113 -7.058 1.00 92.62 179 SER A C 1
ATOM 1330 O O . SER A 1 179 ? 0.038 11.148 -7.198 1.00 92.62 179 SER A O 1
ATOM 1332 N N . ARG A 1 180 ? -1.142 12.827 -8.096 1.00 91.75 180 ARG A N 1
ATOM 1333 C CA . ARG A 1 180 ? -0.601 12.665 -9.449 1.00 91.75 180 ARG A CA 1
ATOM 1334 C C . ARG A 1 180 ? 0.559 13.631 -9.656 1.00 91.75 180 ARG A C 1
ATOM 1336 O O . ARG A 1 180 ? 0.551 14.726 -9.085 1.00 91.75 180 ARG A O 1
ATOM 1343 N N . THR A 1 181 ? 1.518 13.239 -10.486 1.00 89.88 181 THR A N 1
ATOM 1344 C CA . THR A 1 181 ? 2.537 14.157 -11.011 1.00 89.88 181 THR A CA 1
ATOM 1345 C C . THR A 1 181 ? 1.877 15.293 -11.814 1.00 89.88 181 THR A C 1
ATOM 1347 O O . THR A 1 181 ? 0.749 15.127 -12.294 1.00 89.88 181 THR A O 1
ATOM 1350 N N . PRO A 1 182 ? 2.536 16.457 -11.990 1.00 87.88 182 PRO A N 1
ATOM 1351 C CA . PRO A 1 182 ? 1.953 17.594 -12.714 1.00 87.88 182 PRO A CA 1
ATOM 1352 C C . PRO A 1 182 ? 1.540 17.291 -14.160 1.00 87.88 182 PRO A C 1
ATOM 1354 O O . PRO A 1 182 ? 0.598 17.891 -14.670 1.00 87.88 182 PRO A O 1
ATOM 1357 N N . ASP A 1 183 ? 2.231 16.359 -14.818 1.00 89.31 183 ASP A N 1
ATOM 1358 C CA . ASP A 1 183 ? 1.917 15.900 -16.174 1.00 89.31 183 ASP A CA 1
ATOM 1359 C C . ASP A 1 183 ? 0.814 14.826 -16.222 1.00 89.31 183 ASP A C 1
ATOM 1361 O O . ASP A 1 183 ? 0.387 14.429 -17.308 1.00 89.31 183 ASP A O 1
ATOM 1365 N N . GLY A 1 184 ? 0.346 14.363 -15.059 1.00 88.25 184 GLY A N 1
ATOM 1366 C CA . GLY A 1 184 ? -0.707 13.363 -14.907 1.00 88.25 184 GLY A CA 1
ATOM 1367 C C . GLY A 1 184 ? -0.303 11.935 -15.280 1.00 88.25 184 GLY A C 1
ATOM 1368 O O . GLY A 1 184 ? -1.172 11.064 -15.290 1.00 88.25 184 GLY A O 1
ATOM 1369 N N . LYS A 1 185 ? 0.974 11.685 -15.594 1.00 89.12 185 LYS A N 1
ATOM 1370 C CA . LYS A 1 185 ? 1.470 10.384 -16.081 1.00 89.12 185 LYS A CA 1
ATOM 1371 C C . LYS A 1 185 ? 2.077 9.499 -14.997 1.00 89.12 185 LYS A C 1
ATOM 1373 O O . LYS A 1 185 ? 2.365 8.336 -15.250 1.00 89.12 185 LYS A O 1
ATOM 1378 N N . GLY A 1 186 ? 2.263 10.035 -13.801 1.00 91.75 186 GLY A N 1
ATOM 1379 C CA . GLY A 1 186 ? 2.866 9.337 -12.681 1.00 91.75 186 GLY A CA 1
ATOM 1380 C C . GLY A 1 186 ? 2.097 9.518 -11.382 1.00 91.75 186 GLY A C 1
ATOM 1381 O O . GLY A 1 186 ? 1.086 10.234 -11.296 1.00 91.75 186 GLY A O 1
ATOM 1382 N N . GLY A 1 187 ? 2.600 8.852 -10.357 1.00 92.00 187 GLY A N 1
ATOM 1383 C CA . GLY A 1 187 ? 2.201 9.033 -8.975 1.00 92.00 187 GLY A CA 1
ATOM 1384 C C . GLY A 1 187 ? 3.243 9.839 -8.206 1.00 92.00 187 GLY A C 1
ATOM 1385 O O . GLY A 1 187 ? 4.417 9.912 -8.567 1.00 92.00 187 GLY A O 1
ATOM 1386 N N . ARG A 1 188 ? 2.772 10.496 -7.150 1.00 92.00 188 ARG A N 1
ATOM 1387 C CA . ARG A 1 188 ? 3.595 11.206 -6.179 1.00 92.00 188 ARG A CA 1
ATOM 1388 C C . ARG A 1 188 ? 3.113 10.877 -4.776 1.00 92.00 188 ARG A C 1
ATOM 1390 O O . ARG A 1 188 ? 1.942 11.118 -4.468 1.00 92.00 188 ARG A O 1
ATOM 1397 N N . TRP A 1 189 ? 4.008 10.411 -3.915 1.00 92.12 189 TRP A N 1
ATOM 1398 C CA . TRP A 1 189 ? 3.692 9.943 -2.569 1.00 92.12 189 TRP A CA 1
ATOM 1399 C C . TRP A 1 189 ? 4.475 10.735 -1.527 1.00 92.12 189 TRP A C 1
ATOM 1401 O O . TRP A 1 189 ? 5.686 10.589 -1.372 1.00 92.12 189 TRP A O 1
ATOM 1411 N N . SER A 1 190 ? 3.768 11.594 -0.790 1.00 91.38 190 SER A N 1
ATOM 1412 C CA . SER A 1 190 ? 4.335 12.306 0.355 1.00 91.38 190 SER A CA 1
ATOM 1413 C C . SER A 1 190 ? 4.092 11.506 1.628 1.00 91.38 190 SER A C 1
ATOM 1415 O O . SER A 1 190 ? 2.933 11.249 1.975 1.00 91.38 190 SER A O 1
ATOM 1417 N N . ARG A 1 191 ? 5.165 11.154 2.337 1.00 91.69 191 ARG A N 1
ATOM 1418 C CA . ARG A 1 191 ? 5.102 10.401 3.593 1.00 91.69 191 ARG A CA 1
ATOM 1419 C C . ARG A 1 191 ? 4.763 11.320 4.772 1.00 91.69 191 ARG A C 1
ATOM 1421 O O . ARG A 1 191 ? 5.287 12.421 4.887 1.00 91.69 191 ARG A O 1
ATOM 1428 N N . ILE A 1 192 ? 3.879 10.849 5.649 1.00 92.25 192 ILE A N 1
ATOM 1429 C CA . ILE A 1 192 ? 3.519 11.484 6.933 1.00 92.25 192 ILE A CA 1
ATOM 1430 C C . ILE A 1 192 ? 3.947 10.590 8.104 1.00 92.25 192 ILE A C 1
ATOM 1432 O O . ILE A 1 192 ? 4.306 11.079 9.171 1.00 92.25 192 ILE A O 1
ATOM 1436 N N . VAL A 1 193 ? 3.930 9.269 7.910 1.00 94.06 193 VAL A N 1
ATOM 1437 C CA . VAL A 1 193 ? 4.378 8.276 8.893 1.00 94.06 193 VAL A CA 1
ATOM 1438 C C . VAL A 1 193 ? 5.342 7.321 8.208 1.00 94.06 193 VAL A C 1
ATOM 1440 O O . VAL A 1 193 ? 5.028 6.817 7.134 1.00 94.06 193 VAL A O 1
ATOM 1443 N N . ASP A 1 194 ? 6.477 7.028 8.843 1.00 94.19 194 ASP A N 1
ATOM 1444 C CA . ASP A 1 194 ? 7.496 6.123 8.308 1.00 94.19 194 ASP A CA 1
ATOM 1445 C C . ASP A 1 194 ? 8.077 5.217 9.409 1.00 94.19 194 ASP A C 1
ATOM 1447 O O . ASP A 1 194 ? 8.465 5.667 10.490 1.00 94.19 194 ASP A O 1
ATOM 1451 N N . SER A 1 195 ? 8.146 3.906 9.172 1.00 95.00 195 SER A N 1
ATOM 1452 C CA . SER A 1 195 ? 8.722 2.960 10.134 1.00 95.00 195 SER A CA 1
ATOM 1453 C C . SER A 1 195 ? 10.246 3.063 10.270 1.00 95.00 195 SER A C 1
ATOM 1455 O O . SER A 1 195 ? 10.795 2.671 11.302 1.00 95.00 195 SER A O 1
ATOM 1457 N N . ARG A 1 196 ? 10.948 3.581 9.264 1.00 92.56 196 ARG A N 1
ATOM 1458 C CA . ARG A 1 196 ? 12.412 3.705 9.204 1.00 92.56 196 ARG A CA 1
ATOM 1459 C C . ARG A 1 196 ? 12.907 5.077 9.673 1.00 92.56 196 ARG A C 1
ATOM 1461 O O . ARG A 1 196 ? 13.987 5.138 10.255 1.00 92.56 196 ARG A O 1
ATOM 1468 N N . ALA A 1 197 ? 12.110 6.136 9.521 1.00 88.00 197 ALA A N 1
ATOM 1469 C CA . ALA A 1 197 ? 12.478 7.500 9.914 1.00 88.00 197 ALA A CA 1
ATOM 1470 C C . ALA A 1 197 ? 11.634 8.040 11.086 1.00 88.00 197 ALA A C 1
ATOM 1472 O O . ALA A 1 197 ? 10.436 7.793 11.178 1.00 88.00 197 ALA A O 1
ATOM 1473 N N . VAL A 1 198 ? 12.267 8.773 12.015 1.00 84.88 198 VAL A N 1
ATOM 1474 C CA . VAL A 1 198 ? 11.565 9.504 13.099 1.00 84.88 198 VAL A CA 1
ATOM 1475 C C . VAL A 1 198 ? 11.134 10.894 12.641 1.00 84.88 198 VAL A C 1
ATOM 1477 O O . VAL A 1 198 ? 10.095 11.386 13.066 1.00 84.88 198 VAL A O 1
ATOM 1480 N N . VAL A 1 199 ? 11.957 11.527 11.809 1.00 81.56 199 VAL A N 1
ATOM 1481 C CA . VAL A 1 199 ? 11.728 12.856 11.248 1.00 81.56 199 VAL A CA 1
ATOM 1482 C C . VAL A 1 199 ? 11.635 12.671 9.746 1.00 81.56 199 VAL A C 1
ATOM 1484 O O . VAL A 1 199 ? 12.556 12.110 9.161 1.00 81.56 199 VAL A O 1
ATOM 1487 N N . ILE A 1 200 ? 10.527 13.115 9.167 1.00 80.69 200 ILE A N 1
ATOM 1488 C CA . ILE A 1 200 ? 10.300 13.120 7.725 1.00 80.69 200 ILE A CA 1
ATOM 1489 C C . ILE A 1 200 ? 10.436 14.571 7.287 1.00 80.69 200 ILE A C 1
ATOM 1491 O O . ILE A 1 200 ? 9.694 15.433 7.763 1.00 80.69 200 ILE A O 1
ATOM 1495 N N . ASP A 1 201 ? 11.408 14.850 6.425 1.00 74.19 201 ASP A N 1
ATOM 1496 C CA . ASP A 1 201 ? 11.499 16.150 5.773 1.00 74.19 201 ASP A CA 1
ATOM 1497 C C . ASP A 1 201 ? 10.546 16.150 4.573 1.00 74.19 201 ASP A C 1
ATOM 1499 O O . ASP A 1 201 ? 10.816 15.529 3.543 1.00 74.19 201 ASP A O 1
ATOM 1503 N N . ALA A 1 202 ? 9.396 16.808 4.736 1.00 64.12 202 ALA A N 1
ATOM 1504 C CA . ALA A 1 202 ? 8.327 16.831 3.741 1.00 64.12 202 ALA A CA 1
ATOM 1505 C C . ALA A 1 202 ? 8.783 17.374 2.375 1.00 64.12 202 ALA A C 1
ATOM 1507 O O . ALA A 1 202 ? 8.180 17.023 1.361 1.00 64.12 202 ALA A O 1
ATOM 1508 N N . ASP A 1 203 ? 9.850 18.180 2.345 1.00 60.75 203 ASP A N 1
ATOM 1509 C CA . ASP A 1 203 ? 10.386 18.778 1.122 1.00 60.75 203 ASP A CA 1
ATOM 1510 C C . ASP A 1 203 ? 11.455 17.897 0.443 1.00 60.75 203 ASP A C 1
ATOM 1512 O O . ASP A 1 203 ? 11.802 18.144 -0.712 1.00 60.75 203 ASP A O 1
ATOM 1516 N N . GLN A 1 204 ? 11.972 16.863 1.123 1.00 59.75 204 GLN A N 1
ATOM 1517 C CA . GLN A 1 204 ? 13.020 15.970 0.594 1.00 59.75 204 GLN A CA 1
ATOM 1518 C C . GLN A 1 204 ? 12.556 14.525 0.369 1.00 59.75 204 GLN A C 1
ATOM 1520 O O . GLN A 1 204 ? 13.201 13.787 -0.369 1.00 59.75 204 GLN A O 1
ATOM 1525 N N . GLU A 1 205 ? 11.446 14.109 0.981 1.00 66.12 205 GLU A N 1
ATOM 1526 C CA . GLU A 1 205 ? 11.006 12.708 1.020 1.00 66.12 205 GLU A CA 1
ATOM 1527 C C . GLU A 1 205 ? 9.747 12.419 0.186 1.00 66.12 205 GLU A C 1
ATOM 1529 O O . GLU A 1 205 ? 8.960 11.521 0.506 1.00 66.12 205 GLU A O 1
ATOM 1534 N N . VAL A 1 206 ? 9.559 13.175 -0.894 1.00 74.75 206 VAL A N 1
ATOM 1535 C CA . VAL A 1 206 ? 8.513 12.918 -1.885 1.00 74.75 206 VAL A CA 1
ATOM 1536 C C . VAL A 1 206 ? 9.016 11.871 -2.877 1.00 74.75 206 VAL A C 1
ATOM 1538 O O . VAL A 1 206 ? 9.952 12.134 -3.627 1.00 74.75 206 VAL A O 1
ATOM 1541 N N . ASP A 1 207 ? 8.390 10.695 -2.870 1.00 81.88 207 ASP A N 1
ATOM 1542 C CA . ASP A 1 207 ? 8.620 9.674 -3.894 1.00 81.88 207 ASP A CA 1
ATOM 1543 C C . ASP A 1 207 ? 7.789 10.015 -5.137 1.00 81.88 207 ASP A C 1
ATOM 1545 O O . ASP A 1 207 ? 6.620 10.401 -5.018 1.00 81.88 207 ASP A O 1
ATOM 1549 N N . GLU A 1 208 ? 8.390 9.902 -6.317 1.00 89.12 208 GLU A N 1
ATOM 1550 C CA . GLU A 1 208 ? 7.739 10.122 -7.606 1.00 89.12 208 GLU A CA 1
ATOM 1551 C C . GLU A 1 208 ? 8.117 9.000 -8.572 1.00 89.12 208 GLU A C 1
ATOM 1553 O O . GLU A 1 208 ? 9.294 8.679 -8.756 1.00 89.12 208 GLU A O 1
ATOM 1558 N N . GLY A 1 209 ? 7.102 8.459 -9.240 1.00 90.62 209 GLY A N 1
ATOM 1559 C CA . GLY A 1 209 ? 7.236 7.366 -10.194 1.00 90.62 209 GLY A CA 1
ATOM 1560 C C . GLY A 1 209 ? 6.347 7.605 -11.409 1.00 90.62 209 GLY A C 1
ATOM 1561 O O . GLY A 1 209 ? 5.216 8.076 -11.292 1.00 90.62 209 GLY A O 1
ATOM 1562 N N . GLN A 1 210 ? 6.864 7.313 -12.599 1.00 95.31 210 GLN A N 1
ATOM 1563 C CA . GLN A 1 210 ? 6.099 7.325 -13.846 1.00 95.31 210 GLN A CA 1
ATOM 1564 C C . GLN A 1 210 ? 5.366 6.000 -14.007 1.00 95.31 210 GLN A C 1
ATOM 1566 O O . GLN A 1 210 ? 5.979 4.946 -13.854 1.00 95.31 210 GLN A O 1
ATOM 1571 N N . GLU A 1 211 ? 4.078 6.051 -14.341 1.00 95.38 211 GLU A N 1
ATOM 1572 C CA . GLU A 1 211 ? 3.222 4.872 -14.437 1.00 95.38 211 GLU A CA 1
ATOM 1573 C C . GLU A 1 211 ? 2.873 4.558 -15.899 1.00 95.38 211 GLU A C 1
ATOM 1575 O O . GLU A 1 211 ? 2.509 5.428 -16.690 1.00 95.38 211 GLU A O 1
ATOM 1580 N N . GLU A 1 212 ? 2.923 3.279 -16.255 1.00 96.06 212 GLU A N 1
ATOM 1581 C CA . GLU A 1 212 ? 2.500 2.759 -17.551 1.00 96.06 212 GLU A CA 1
ATOM 1582 C C . GLU A 1 212 ? 1.641 1.511 -17.344 1.00 96.06 212 GLU A C 1
ATOM 1584 O O . GLU A 1 212 ? 2.064 0.548 -16.705 1.00 96.06 212 GLU A O 1
ATOM 1589 N N . THR A 1 213 ? 0.435 1.490 -17.912 1.00 95.75 213 THR A N 1
ATOM 1590 C CA . THR A 1 213 ? -0.392 0.278 -17.927 1.00 95.75 213 THR A CA 1
ATOM 1591 C C . THR A 1 213 ? 0.154 -0.711 -18.953 1.00 95.75 213 THR A C 1
ATOM 1593 O O . THR A 1 213 ? 0.231 -0.417 -20.145 1.00 95.75 213 THR A O 1
ATOM 1596 N N . LEU A 1 214 ? 0.505 -1.903 -18.486 1.00 95.12 214 LEU A N 1
ATOM 1597 C CA . LEU A 1 214 ? 0.981 -3.009 -19.302 1.00 95.12 214 LEU A CA 1
ATOM 1598 C C . LEU A 1 214 ? -0.181 -3.686 -20.056 1.00 95.12 214 LEU A C 1
ATOM 1600 O O . LEU A 1 214 ? -1.337 -3.586 -19.638 1.00 95.12 214 LEU A O 1
ATOM 1604 N N . PRO A 1 215 ? 0.091 -4.446 -21.138 1.00 96.25 215 PRO A N 1
ATOM 1605 C CA . PRO A 1 215 ? -0.952 -5.113 -21.927 1.00 96.25 215 PRO A CA 1
ATOM 1606 C C . PRO A 1 215 ? -1.853 -6.073 -21.137 1.00 96.25 215 PRO A C 1
ATOM 1608 O O . PRO A 1 215 ? -2.986 -6.325 -21.535 1.00 96.25 215 PRO A O 1
ATOM 1611 N N . ASN A 1 216 ? -1.357 -6.614 -20.022 1.00 90.94 216 ASN A N 1
ATOM 1612 C CA . ASN A 1 216 ? -2.105 -7.507 -19.138 1.00 90.94 216 ASN A CA 1
ATOM 1613 C C . ASN A 1 216 ? -2.943 -6.763 -18.075 1.00 90.94 216 ASN A C 1
ATOM 1615 O O . ASN A 1 216 ? -3.594 -7.417 -17.264 1.00 90.94 216 ASN A O 1
ATOM 1619 N N . GLY A 1 217 ? -2.918 -5.427 -18.065 1.00 94.25 217 GLY A N 1
ATOM 1620 C CA . GLY A 1 217 ? -3.624 -4.581 -17.102 1.00 94.25 217 GLY A CA 1
ATOM 1621 C C . GLY A 1 217 ? -2.861 -4.283 -15.807 1.00 94.25 217 GLY A C 1
ATOM 1622 O O . GLY A 1 217 ? -3.355 -3.488 -15.010 1.00 94.25 217 GLY A O 1
ATOM 1623 N N . ASP A 1 218 ? -1.680 -4.870 -15.591 1.00 95.44 218 ASP A N 1
ATOM 1624 C CA . ASP A 1 218 ? -0.801 -4.492 -14.478 1.00 95.44 218 ASP A CA 1
ATOM 1625 C C . ASP A 1 218 ? -0.186 -3.099 -14.737 1.00 95.44 218 ASP A C 1
ATOM 1627 O O . ASP A 1 218 ? -0.093 -2.643 -15.877 1.00 95.44 218 ASP A O 1
ATOM 1631 N N . THR A 1 219 ? 0.266 -2.416 -13.688 1.00 96.00 219 THR A N 1
ATOM 1632 C CA . THR A 1 219 ? 0.937 -1.113 -13.791 1.00 96.00 219 THR A CA 1
ATOM 1633 C C . THR A 1 219 ? 2.436 -1.292 -13.614 1.00 96.00 219 THR A C 1
ATOM 1635 O O . THR A 1 219 ? 2.880 -1.824 -12.601 1.00 96.00 219 THR A O 1
ATOM 1638 N N . LYS A 1 220 ? 3.228 -0.821 -14.573 1.00 96.19 220 LYS A N 1
ATOM 1639 C CA . LYS A 1 220 ? 4.671 -0.643 -14.422 1.00 96.19 220 LYS A CA 1
ATOM 1640 C C . LYS A 1 220 ? 4.938 0.763 -13.908 1.00 96.19 220 LYS A C 1
ATOM 1642 O O . LYS A 1 220 ? 4.512 1.729 -14.531 1.00 96.19 220 LYS A O 1
ATOM 1647 N N . GLU A 1 221 ? 5.670 0.861 -12.816 1.00 95.94 221 GLU A N 1
ATOM 1648 C CA . GLU A 1 221 ? 6.155 2.109 -12.252 1.00 95.94 221 GLU A CA 1
ATOM 1649 C C . GLU A 1 221 ? 7.672 2.197 -12.419 1.00 95.94 221 GLU A C 1
ATOM 1651 O O . GLU A 1 221 ? 8.388 1.225 -12.178 1.00 95.94 221 GLU A O 1
ATOM 1656 N N . THR A 1 222 ? 8.168 3.353 -12.847 1.00 95.44 222 THR A N 1
ATOM 1657 C CA . THR A 1 222 ? 9.604 3.626 -12.967 1.00 95.44 222 THR A CA 1
ATOM 1658 C C . THR A 1 222 ? 9.955 4.930 -12.279 1.00 95.44 222 THR A C 1
ATOM 1660 O O . THR A 1 222 ? 9.323 5.951 -12.556 1.00 95.44 222 THR A O 1
ATOM 1663 N N . GLY A 1 223 ? 10.998 4.923 -11.460 1.00 91.88 223 GLY A N 1
ATOM 1664 C CA . GLY A 1 223 ? 11.468 6.112 -10.756 1.00 91.88 223 GLY A CA 1
ATOM 1665 C C . GLY A 1 223 ? 12.935 6.003 -10.366 1.00 91.88 223 GLY A C 1
ATOM 1666 O O . GLY A 1 223 ? 13.637 5.070 -10.765 1.00 91.88 223 GLY A O 1
ATOM 1667 N N . THR A 1 224 ? 13.394 6.969 -9.573 1.00 87.50 224 THR A N 1
ATOM 1668 C CA . THR A 1 224 ? 14.769 7.019 -9.071 1.00 87.50 224 THR A CA 1
ATOM 1669 C C . THR A 1 224 ? 14.754 7.225 -7.566 1.00 87.50 224 THR A C 1
ATOM 1671 O O . THR A 1 224 ? 14.221 8.219 -7.083 1.00 87.50 224 THR A O 1
ATOM 1674 N N . MET A 1 225 ? 15.404 6.330 -6.826 1.00 82.19 225 MET A N 1
ATOM 1675 C CA . MET A 1 225 ? 15.584 6.437 -5.377 1.00 82.19 225 MET A CA 1
ATOM 1676 C C . MET A 1 225 ? 17.078 6.416 -5.060 1.00 82.19 225 MET A C 1
ATOM 1678 O O . MET A 1 225 ? 17.798 5.525 -5.507 1.00 82.19 225 MET A O 1
ATOM 1682 N N . ASP A 1 226 ? 17.571 7.426 -4.339 1.00 80.06 226 ASP A N 1
ATOM 1683 C CA . ASP A 1 226 ? 18.997 7.587 -4.003 1.00 80.06 226 ASP A CA 1
ATOM 1684 C C . ASP A 1 226 ? 19.947 7.479 -5.216 1.00 80.06 226 ASP A C 1
ATOM 1686 O O . ASP A 1 226 ? 21.046 6.925 -5.142 1.00 80.06 226 ASP A O 1
ATOM 1690 N N . GLY A 1 227 ? 19.509 7.994 -6.370 1.00 83.62 227 GLY A N 1
ATOM 1691 C CA . GLY A 1 227 ? 20.267 7.948 -7.624 1.00 83.62 227 GLY A CA 1
ATOM 1692 C C . GLY A 1 227 ? 20.286 6.582 -8.317 1.00 83.62 227 GLY A C 1
ATOM 1693 O O . GLY A 1 227 ? 20.991 6.431 -9.313 1.00 83.62 227 GLY A O 1
ATOM 1694 N N . LYS A 1 228 ? 19.530 5.596 -7.820 1.00 87.75 228 LYS A N 1
ATOM 1695 C CA . LYS A 1 228 ? 19.318 4.302 -8.475 1.00 87.75 228 LYS A CA 1
ATOM 1696 C C . LYS A 1 228 ? 17.947 4.257 -9.124 1.00 87.75 228 LYS A C 1
ATOM 1698 O O . LYS A 1 228 ? 16.941 4.535 -8.476 1.00 87.75 228 LYS A O 1
ATOM 1703 N N . GLU A 1 229 ? 17.924 3.871 -10.389 1.00 93.38 229 GLU A N 1
ATOM 1704 C CA . GLU A 1 229 ? 16.683 3.629 -11.111 1.00 93.38 229 GLU A CA 1
ATOM 1705 C C . GLU A 1 229 ? 16.028 2.340 -10.611 1.00 93.38 229 GLU A C 1
ATOM 1707 O O . GLU A 1 229 ? 16.702 1.331 -10.367 1.00 93.38 229 GLU A O 1
ATOM 1712 N N . TYR A 1 230 ? 14.707 2.373 -10.480 1.00 93.31 230 TYR A N 1
ATOM 1713 C CA . TYR A 1 230 ? 13.909 1.212 -10.123 1.00 93.31 230 TYR A CA 1
ATOM 1714 C C . TYR A 1 230 ? 12.779 0.977 -11.119 1.00 93.31 230 TYR A C 1
ATOM 1716 O O . TYR A 1 230 ? 12.307 1.895 -11.793 1.00 93.31 230 TYR A O 1
ATOM 1724 N N . ILE A 1 231 ? 12.336 -0.278 -11.181 1.00 95.19 231 ILE A N 1
ATOM 1725 C CA . ILE A 1 231 ? 11.125 -0.686 -11.889 1.00 95.19 231 ILE A CA 1
ATOM 1726 C C . ILE A 1 231 ? 10.282 -1.520 -10.930 1.00 95.19 231 ILE A C 1
ATOM 1728 O O . ILE A 1 231 ? 10.706 -2.599 -10.513 1.00 95.19 231 ILE A O 1
ATOM 1732 N N . GLU A 1 232 ? 9.085 -1.047 -10.607 1.00 94.81 232 GLU A N 1
ATOM 1733 C CA . GLU A 1 232 ? 8.087 -1.811 -9.863 1.00 94.81 232 GLU 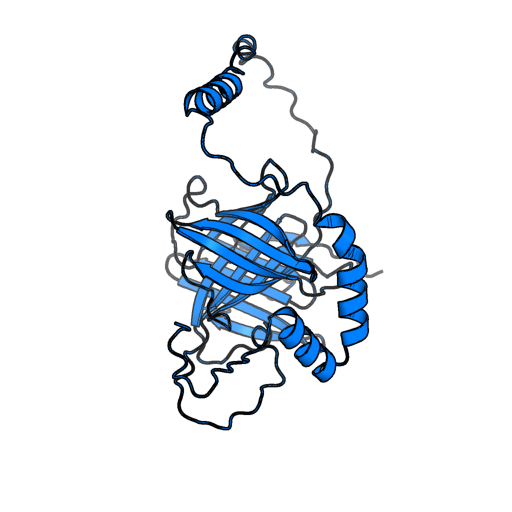A CA 1
ATOM 1734 C C . GLU A 1 232 ? 6.959 -2.250 -10.800 1.00 94.81 232 GLU A C 1
ATOM 1736 O O . GLU A 1 232 ? 6.580 -1.542 -11.731 1.00 94.81 232 GLU A O 1
ATOM 1741 N N . VAL A 1 233 ? 6.429 -3.454 -10.585 1.00 95.00 233 VAL A N 1
ATOM 1742 C CA . VAL A 1 233 ? 5.229 -3.930 -11.285 1.00 95.00 233 VAL A CA 1
ATOM 1743 C C . VAL A 1 233 ? 4.150 -4.175 -10.251 1.00 95.00 233 VAL A C 1
ATOM 1745 O O . VAL A 1 233 ? 4.369 -4.888 -9.2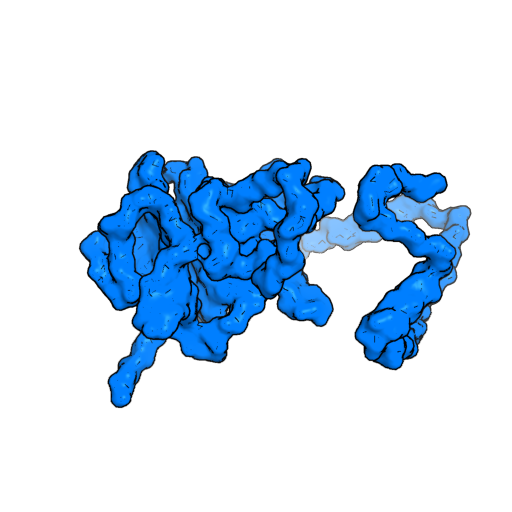74 1.00 95.00 233 VAL A O 1
ATOM 1748 N N . TRP A 1 234 ? 2.978 -3.605 -10.483 1.00 95.62 234 TRP A N 1
ATOM 1749 C CA . TRP A 1 234 ? 1.861 -3.567 -9.557 1.00 95.62 234 TRP A CA 1
ATOM 1750 C C . TRP A 1 234 ? 0.625 -4.207 -10.166 1.00 95.62 234 TRP A C 1
ATOM 1752 O O . TRP A 1 234 ? 0.295 -3.977 -11.327 1.00 95.62 234 TRP A O 1
ATOM 1762 N N . ARG A 1 235 ? -0.112 -4.957 -9.351 1.00 95.62 235 ARG A N 1
ATOM 1763 C CA . ARG A 1 235 ? -1.420 -5.501 -9.710 1.00 95.62 235 ARG A CA 1
ATOM 1764 C C . ARG A 1 235 ? -2.500 -4.911 -8.829 1.00 95.62 235 ARG A C 1
ATOM 1766 O O . ARG A 1 235 ? -2.444 -5.040 -7.607 1.00 95.62 235 ARG A O 1
ATOM 1773 N N . THR A 1 236 ? -3.515 -4.322 -9.447 1.00 95.50 236 THR A N 1
ATOM 1774 C CA . THR A 1 236 ? -4.720 -3.883 -8.741 1.00 95.50 236 THR A CA 1
ATOM 1775 C C . THR A 1 236 ? -5.581 -5.089 -8.371 1.00 95.50 236 THR A C 1
ATOM 1777 O O . THR A 1 236 ? -5.859 -5.952 -9.203 1.00 95.50 236 THR A O 1
ATOM 1780 N N . LEU A 1 237 ? -6.005 -5.152 -7.112 1.00 95.38 237 LEU A N 1
ATOM 1781 C CA . LEU A 1 237 ? -6.989 -6.113 -6.632 1.00 95.38 237 LEU A CA 1
ATOM 1782 C C . LEU A 1 237 ? -8.399 -5.606 -6.935 1.00 95.38 237 LEU A C 1
ATOM 1784 O O . LEU A 1 237 ? -8.680 -4.411 -6.816 1.00 95.38 237 LEU A O 1
ATOM 1788 N N . ASP A 1 238 ? -9.304 -6.525 -7.260 1.00 93.94 238 ASP A N 1
ATOM 1789 C CA . ASP A 1 238 ? -10.722 -6.196 -7.352 1.00 93.94 238 ASP A CA 1
ATOM 1790 C C . ASP A 1 238 ? -11.292 -5.961 -5.945 1.00 93.94 238 ASP A C 1
ATOM 1792 O O . ASP A 1 238 ? -11.357 -6.869 -5.117 1.00 93.94 238 ASP A O 1
ATOM 1796 N N . VAL A 1 239 ? -11.683 -4.717 -5.675 1.00 94.12 239 VAL A N 1
ATOM 1797 C CA . VAL A 1 239 ? -12.345 -4.290 -4.432 1.00 94.12 239 VAL A CA 1
ATOM 1798 C C . VAL A 1 239 ? -13.821 -3.945 -4.663 1.00 94.12 239 VAL A C 1
ATOM 1800 O O . VAL A 1 239 ? -14.480 -3.385 -3.786 1.00 94.12 239 VAL A O 1
ATOM 1803 N N . GLY A 1 240 ? -14.357 -4.274 -5.840 1.00 91.56 240 GLY A N 1
ATOM 1804 C CA . GLY A 1 240 ? -15.682 -3.871 -6.286 1.00 91.56 240 GLY A CA 1
ATOM 1805 C C . GLY A 1 240 ? -15.750 -2.409 -6.738 1.00 91.56 240 GLY A C 1
ATOM 1806 O O . GLY A 1 240 ? -14.803 -1.631 -6.626 1.00 91.56 240 GLY A O 1
ATOM 1807 N N . SER A 1 241 ? -16.906 -2.010 -7.271 1.00 87.44 241 SER A N 1
ATOM 1808 C CA . SER A 1 241 ? -17.115 -0.656 -7.805 1.00 87.44 241 SER A CA 1
ATOM 1809 C C . SER A 1 241 ? -17.334 0.414 -6.732 1.00 87.44 241 SER A C 1
ATOM 1811 O O . SER A 1 241 ? -17.106 1.591 -6.999 1.00 87.44 241 SER A O 1
ATOM 1813 N N . LEU A 1 242 ? -17.814 0.013 -5.552 1.00 89.00 242 LEU A N 1
ATOM 1814 C CA . LEU A 1 242 ? -18.121 0.877 -4.408 1.00 89.00 242 LEU A CA 1
ATOM 1815 C C . LEU A 1 242 ? -17.653 0.192 -3.111 1.00 89.00 242 LEU A C 1
ATOM 1817 O O . LEU A 1 242 ? -18.486 -0.272 -2.328 1.00 89.00 242 LEU A O 1
ATOM 1821 N N . PRO A 1 243 ? -16.332 0.045 -2.902 1.00 94.06 243 PRO A N 1
ATOM 1822 C CA . PRO A 1 243 ? -15.811 -0.529 -1.669 1.00 94.06 243 PRO A CA 1
ATOM 1823 C C . PRO A 1 243 ? -16.183 0.343 -0.471 1.00 94.06 243 PRO A C 1
ATOM 1825 O O . PRO A 1 243 ? -16.191 1.569 -0.561 1.00 94.06 243 PRO A O 1
ATOM 1828 N N . GLU A 1 244 ? -16.407 -0.280 0.685 1.00 93.50 244 GLU A N 1
ATOM 1829 C CA . GLU A 1 244 ? -16.465 0.465 1.943 1.00 93.50 244 GLU A CA 1
ATOM 1830 C C . GLU A 1 244 ? -15.081 1.060 2.234 1.00 93.50 244 GLU A C 1
ATOM 1832 O O . GLU A 1 244 ? -14.093 0.324 2.322 1.00 93.50 244 GLU A O 1
ATOM 1837 N N . VAL A 1 245 ? -15.006 2.385 2.379 1.00 94.50 245 VAL A N 1
ATOM 1838 C CA . VAL A 1 245 ? -13.758 3.089 2.691 1.00 94.50 245 VAL A CA 1
ATOM 1839 C C . VAL A 1 245 ? -13.858 3.754 4.047 1.00 94.50 245 VAL A C 1
ATOM 1841 O O . VAL A 1 245 ? -14.825 4.458 4.354 1.00 94.50 245 VAL A O 1
ATOM 1844 N N . TRP A 1 246 ? -12.809 3.562 4.837 1.00 94.12 246 TRP A N 1
ATOM 1845 C CA . TRP A 1 246 ? -12.647 4.228 6.114 1.00 94.12 246 TRP A CA 1
ATOM 1846 C C . TRP A 1 246 ? -11.185 4.607 6.318 1.00 94.12 246 TRP A C 1
ATOM 1848 O O . TRP A 1 246 ? -10.294 3.767 6.191 1.00 94.12 246 TRP A O 1
ATOM 1858 N N . VAL A 1 247 ? -10.953 5.877 6.631 1.00 95.12 247 VAL A N 1
ATOM 1859 C CA . VAL A 1 247 ? -9.632 6.423 6.935 1.00 95.12 247 VAL A CA 1
ATOM 1860 C C . VAL A 1 247 ? -9.648 7.010 8.332 1.00 95.12 247 VAL A C 1
ATOM 1862 O O . VAL A 1 247 ? -10.518 7.828 8.651 1.00 95.12 247 VAL A O 1
ATOM 1865 N N . SER A 1 248 ? -8.660 6.632 9.137 1.00 94.50 248 SER A N 1
ATOM 1866 C CA . SER A 1 248 ? -8.419 7.239 10.437 1.00 94.50 248 SER A CA 1
ATOM 1867 C C . SER A 1 248 ? -6.977 7.690 10.570 1.00 94.50 248 SER A C 1
ATOM 1869 O O . SER A 1 248 ? -6.059 6.952 10.224 1.00 94.50 248 SER A O 1
ATOM 1871 N N . GLU A 1 249 ? -6.779 8.892 11.090 1.00 93.94 249 GLU A N 1
ATOM 1872 C CA . GLU A 1 249 ? -5.469 9.501 11.272 1.00 93.94 249 GLU A CA 1
ATOM 1873 C C . GLU A 1 249 ? -5.234 9.819 12.747 1.00 93.94 249 GLU A C 1
ATOM 1875 O O . GLU A 1 249 ? -6.113 10.322 13.445 1.00 93.94 249 GLU A O 1
ATOM 1880 N N . LYS A 1 250 ? -4.021 9.553 13.220 1.00 92.50 250 LYS A N 1
ATOM 1881 C CA . LYS A 1 250 ? -3.488 10.072 14.474 1.00 92.50 250 LYS A CA 1
ATOM 1882 C C . LYS A 1 250 ? -2.421 11.081 14.094 1.00 92.50 250 LYS A C 1
ATOM 1884 O O . LYS A 1 250 ? -1.393 10.695 13.539 1.00 92.50 250 LYS A O 1
ATOM 1889 N N . LYS A 1 251 ? -2.679 12.358 14.376 1.00 86.94 251 LYS A N 1
ATOM 1890 C CA . LYS A 1 251 ? -1.855 13.485 13.919 1.00 86.94 251 LYS A CA 1
ATOM 1891 C C . LYS A 1 251 ? -0.350 13.204 14.041 1.00 86.94 251 LYS A C 1
ATOM 1893 O O . LYS A 1 251 ? 0.132 12.931 15.140 1.00 86.94 251 LYS A O 1
ATOM 1898 N N . ASP A 1 252 ? 0.344 13.266 12.902 1.00 80.81 252 ASP A N 1
ATOM 1899 C CA . ASP A 1 252 ? 1.798 13.090 12.732 1.00 80.81 252 ASP A CA 1
ATOM 1900 C C . ASP A 1 252 ? 2.377 11.783 13.316 1.00 80.81 252 ASP A C 1
ATOM 1902 O O . ASP A 1 252 ? 3.580 11.666 13.542 1.00 80.81 252 ASP A O 1
ATOM 1906 N N . ALA A 1 253 ? 1.528 10.795 13.608 1.00 90.81 253 ALA A N 1
ATOM 1907 C CA . ALA A 1 253 ? 1.921 9.608 14.361 1.00 90.81 253 ALA A CA 1
ATOM 1908 C C . ALA A 1 253 ? 1.306 8.315 13.834 1.00 90.81 253 ALA A C 1
ATOM 1910 O O . ALA A 1 253 ? 1.836 7.246 14.120 1.00 90.81 253 ALA A O 1
ATOM 1911 N N . GLY A 1 254 ? 0.198 8.351 13.099 1.00 95.00 254 GLY A N 1
ATOM 1912 C CA . GLY A 1 254 ? -0.405 7.127 12.595 1.00 95.00 254 GLY A CA 1
ATOM 1913 C C . GLY A 1 254 ? -1.491 7.336 11.560 1.00 95.00 254 GLY A C 1
ATOM 1914 O O . GLY A 1 254 ? -2.129 8.382 11.502 1.00 95.00 254 GLY A O 1
ATOM 1915 N N . MET A 1 255 ? -1.712 6.303 10.759 1.00 96.94 255 MET A N 1
ATOM 1916 C CA . MET A 1 255 ? -2.783 6.258 9.775 1.00 96.94 255 MET A CA 1
ATOM 1917 C C . MET A 1 255 ? -3.297 4.828 9.643 1.00 96.94 255 MET A C 1
ATOM 1919 O O . MET A 1 255 ? -2.519 3.872 9.698 1.00 96.94 255 MET A O 1
ATOM 1923 N N . ILE A 1 256 ? -4.609 4.696 9.466 1.00 97.75 256 ILE A N 1
ATOM 1924 C CA . ILE A 1 256 ? -5.290 3.467 9.080 1.00 97.75 256 ILE A CA 1
ATOM 1925 C C . ILE A 1 256 ? -6.109 3.758 7.835 1.00 97.75 256 ILE A C 1
ATOM 1927 O O . ILE A 1 256 ? -6.859 4.733 7.793 1.00 97.75 256 ILE A O 1
ATOM 1931 N N . VAL A 1 257 ? -6.005 2.874 6.852 1.00 97.88 257 VAL A N 1
ATOM 1932 C CA . VAL A 1 257 ? -6.842 2.886 5.657 1.00 97.88 257 VAL A CA 1
ATOM 1933 C C . VAL A 1 257 ? -7.516 1.528 5.535 1.00 97.88 257 VAL A C 1
ATOM 1935 O O . VAL A 1 257 ? -6.867 0.483 5.614 1.00 97.88 257 VAL A O 1
ATOM 1938 N N . ARG A 1 258 ? -8.830 1.552 5.330 1.00 97.19 258 ARG A N 1
ATOM 1939 C CA . ARG A 1 258 ? -9.646 0.414 4.920 1.00 97.19 258 ARG A CA 1
ATOM 1940 C C . ARG A 1 258 ? -10.167 0.652 3.512 1.00 97.19 258 ARG A C 1
ATOM 1942 O O . ARG A 1 258 ? -10.719 1.716 3.240 1.00 97.19 258 ARG A O 1
ATOM 1949 N N . VAL A 1 259 ? -10.062 -0.370 2.668 1.00 97.38 259 VAL A N 1
ATOM 1950 C CA . VAL A 1 259 ? -10.693 -0.431 1.347 1.00 97.38 259 VAL A CA 1
ATOM 1951 C C . VAL A 1 259 ? -11.340 -1.805 1.189 1.00 97.38 259 VAL A C 1
ATOM 1953 O O . VAL A 1 259 ? -10.654 -2.824 1.107 1.00 97.38 259 VAL A O 1
ATOM 1956 N N . GLY A 1 260 ? -12.672 -1.835 1.180 1.00 95.88 260 GLY A N 1
ATOM 1957 C CA . GLY A 1 260 ? -13.457 -3.060 1.066 1.00 95.88 260 GLY A CA 1
ATOM 1958 C C . GLY A 1 260 ? -13.165 -4.028 2.215 1.00 95.88 260 GLY A C 1
ATOM 1959 O O . GLY A 1 260 ? -13.412 -3.721 3.389 1.00 95.88 260 GLY A O 1
ATOM 1960 N N . GLU A 1 261 ? -12.638 -5.198 1.857 1.00 96.62 261 GLU A N 1
ATOM 1961 C CA . GLU A 1 261 ? -12.280 -6.282 2.778 1.00 96.62 261 GLU A CA 1
ATOM 1962 C C . GLU A 1 261 ? -10.862 -6.161 3.348 1.00 96.62 261 GLU A C 1
ATOM 1964 O O . GLU A 1 261 ? -10.445 -7.018 4.121 1.00 96.62 261 GLU A O 1
ATOM 1969 N N . TRP A 1 262 ? -10.113 -5.114 3.004 1.00 98.19 262 TRP A N 1
ATOM 1970 C CA . TRP A 1 262 ? -8.738 -4.923 3.457 1.00 98.19 262 TRP A CA 1
ATOM 1971 C C . TRP A 1 262 ? -8.613 -3.734 4.394 1.00 98.19 262 TRP A C 1
ATOM 1973 O O . TRP A 1 262 ? -9.213 -2.687 4.157 1.00 98.19 262 TRP A O 1
ATOM 1983 N N . ALA A 1 263 ? -7.790 -3.875 5.430 1.00 98.25 263 ALA A N 1
ATOM 1984 C CA . ALA A 1 263 ? -7.395 -2.773 6.296 1.00 98.25 263 ALA A CA 1
ATOM 1985 C C . ALA A 1 263 ? -5.909 -2.859 6.646 1.00 98.25 263 ALA A C 1
ATOM 1987 O O . ALA A 1 263 ? -5.387 -3.933 6.955 1.00 98.25 263 ALA A O 1
ATOM 1988 N N . GLN A 1 264 ? -5.236 -1.714 6.623 1.00 98.56 264 GLN A N 1
ATOM 1989 C CA . GLN A 1 264 ? -3.833 -1.578 6.991 1.00 98.56 264 GLN A CA 1
ATOM 1990 C C . GLN A 1 264 ? -3.636 -0.357 7.868 1.00 98.56 264 GLN A C 1
ATOM 1992 O O . GLN A 1 264 ? -4.254 0.679 7.629 1.00 98.56 264 GLN A O 1
ATOM 1997 N N . GLY A 1 265 ? -2.748 -0.466 8.850 1.00 98.12 265 GLY A N 1
ATOM 1998 C CA . GLY A 1 265 ? -2.390 0.658 9.696 1.00 98.12 265 GLY A CA 1
ATOM 1999 C C . GLY A 1 265 ? -0.924 0.659 10.083 1.00 98.12 265 GLY A C 1
ATOM 2000 O O . GLY A 1 265 ? -0.331 -0.392 10.328 1.00 98.12 265 GLY A O 1
ATOM 2001 N N . VAL A 1 266 ? -0.364 1.859 10.183 1.00 98.25 266 VAL A N 1
ATOM 2002 C CA . VAL A 1 266 ? 0.978 2.123 10.703 1.00 98.25 266 VAL A CA 1
ATOM 2003 C C . VAL A 1 266 ? 0.893 3.230 11.743 1.00 98.25 266 VAL A C 1
ATOM 2005 O O . VAL A 1 266 ? 0.218 4.236 11.542 1.00 98.25 266 VAL A O 1
ATOM 2008 N N . VAL A 1 267 ? 1.564 3.028 12.874 1.00 97.12 267 VAL A N 1
ATOM 2009 C CA . VAL A 1 267 ? 1.728 4.020 13.938 1.00 97.12 267 VAL A CA 1
ATOM 2010 C C . VAL A 1 267 ? 3.191 4.069 14.334 1.00 97.12 267 VAL A C 1
ATOM 2012 O O . VAL A 1 267 ? 3.803 3.039 14.628 1.00 97.12 267 VAL A O 1
ATOM 2015 N N . ARG A 1 268 ? 3.727 5.279 14.423 1.00 94.38 268 ARG A N 1
ATOM 2016 C CA . ARG A 1 268 ? 5.010 5.578 15.035 1.00 94.38 268 ARG A CA 1
ATOM 2017 C C . ARG A 1 268 ? 4.801 6.466 16.257 1.00 94.38 268 ARG A C 1
ATOM 2019 O O . ARG A 1 268 ? 4.379 7.610 16.148 1.00 94.38 268 ARG A O 1
ATOM 2026 N N . ASN A 1 269 ? 5.167 5.957 17.430 1.00 90.25 269 ASN A N 1
ATOM 2027 C CA . ASN A 1 269 ? 5.296 6.757 18.646 1.00 90.25 269 ASN A CA 1
ATOM 2028 C C . ASN A 1 269 ? 6.787 6.817 19.013 1.00 90.25 269 ASN A C 1
ATOM 2030 O O . ASN A 1 269 ? 7.330 5.882 19.607 1.00 90.25 269 ASN A O 1
ATOM 2034 N N . ASN A 1 270 ? 7.466 7.911 18.660 1.00 86.50 270 ASN A N 1
ATOM 2035 C CA . ASN A 1 270 ? 8.918 8.065 18.823 1.00 86.50 270 ASN A CA 1
ATOM 2036 C C . ASN A 1 270 ? 9.704 6.934 18.128 1.00 86.50 270 ASN A C 1
ATOM 2038 O O . ASN A 1 270 ? 9.713 6.841 16.905 1.00 86.50 270 ASN A O 1
ATOM 2042 N N . ASN A 1 271 ? 10.356 6.061 18.901 1.00 88.06 271 ASN A N 1
ATOM 2043 C CA . ASN A 1 271 ? 11.132 4.929 18.386 1.00 88.06 271 ASN A CA 1
ATOM 2044 C C . ASN A 1 271 ? 10.320 3.632 18.296 1.00 88.06 271 ASN A C 1
ATOM 2046 O O . ASN A 1 271 ? 10.845 2.617 17.845 1.00 88.06 271 ASN A O 1
ATOM 2050 N N . GLN A 1 272 ? 9.065 3.637 18.745 1.00 94.00 272 GLN A N 1
ATOM 2051 C CA . GLN A 1 272 ? 8.204 2.467 18.687 1.00 94.00 272 GLN A CA 1
ATOM 2052 C C . GLN A 1 272 ? 7.347 2.511 17.427 1.00 94.00 272 GLN A C 1
ATOM 2054 O O . GLN A 1 272 ? 6.608 3.470 17.203 1.00 94.00 272 GLN A O 1
ATOM 2059 N N . VAL A 1 273 ? 7.419 1.441 16.641 1.00 97.06 273 VAL A N 1
ATOM 2060 C CA . VAL A 1 273 ? 6.590 1.230 15.455 1.00 97.06 273 VAL A CA 1
ATOM 2061 C C . VAL A 1 273 ? 5.605 0.109 15.747 1.00 97.06 273 VAL A C 1
ATOM 2063 O O . VAL A 1 273 ? 5.984 -0.938 16.272 1.00 97.06 273 VAL A O 1
ATOM 2066 N N . SER A 1 274 ? 4.340 0.336 15.414 1.00 98.19 274 SER A N 1
ATOM 2067 C CA . SER A 1 274 ? 3.307 -0.696 15.385 1.00 98.19 274 SER A CA 1
ATOM 2068 C C . SER A 1 274 ? 2.658 -0.695 14.010 1.00 98.19 274 SER A C 1
ATOM 2070 O O . SER A 1 274 ? 2.429 0.369 13.436 1.00 98.19 274 SER A O 1
ATOM 2072 N N . VAL A 1 275 ? 2.400 -1.879 13.464 1.00 98.50 275 VAL A N 1
ATOM 2073 C CA . VAL A 1 275 ? 1.837 -2.071 12.123 1.00 98.50 275 VAL A CA 1
ATOM 2074 C C . VAL A 1 275 ? 0.859 -3.236 12.159 1.00 98.50 275 VAL A C 1
ATOM 2076 O O . VAL A 1 275 ? 1.109 -4.231 12.845 1.00 98.50 275 VAL A O 1
ATOM 2079 N N . PHE A 1 276 ? -0.224 -3.143 11.393 1.00 98.44 276 PHE A N 1
ATOM 2080 C CA . PHE A 1 276 ? -1.077 -4.290 11.106 1.00 98.44 276 PHE A CA 1
ATOM 2081 C C . PHE A 1 276 ? -1.562 -4.306 9.656 1.00 98.44 276 PHE A C 1
ATOM 2083 O O . PHE A 1 276 ? -1.770 -3.261 9.042 1.00 98.44 276 PHE A O 1
ATOM 2090 N N . ARG A 1 277 ? -1.809 -5.515 9.156 1.00 98.50 277 ARG A N 1
ATOM 2091 C CA . ARG A 1 277 ? -2.633 -5.810 7.984 1.00 98.50 277 ARG A CA 1
ATOM 2092 C C . ARG A 1 277 ? -3.711 -6.793 8.415 1.00 98.50 277 ARG A C 1
ATOM 2094 O O . ARG A 1 277 ? -3.400 -7.814 9.029 1.00 98.50 277 ARG A O 1
ATOM 2101 N N . ALA A 1 278 ? -4.957 -6.503 8.076 1.00 98.06 278 ALA A N 1
ATOM 2102 C CA . ALA A 1 278 ? -6.103 -7.346 8.368 1.00 98.06 278 ALA A CA 1
ATOM 2103 C C . ALA A 1 278 ? -6.978 -7.529 7.126 1.00 98.06 278 ALA A C 1
ATOM 2105 O O . ALA A 1 278 ? -7.017 -6.670 6.241 1.00 98.06 278 ALA A O 1
ATOM 2106 N N . GLN A 1 279 ? -7.696 -8.648 7.096 1.00 97.38 279 GLN A N 1
ATOM 2107 C CA . GLN A 1 279 ? -8.678 -8.960 6.068 1.00 97.38 279 GLN A CA 1
ATOM 2108 C C . GLN A 1 279 ? -10.015 -9.315 6.716 1.00 97.38 279 GLN A C 1
ATOM 2110 O O . GLN A 1 279 ? -10.060 -10.028 7.723 1.00 97.38 279 GLN A O 1
ATOM 2115 N N . LEU A 1 280 ? -11.105 -8.824 6.141 1.00 96.12 280 LEU A N 1
ATOM 2116 C CA . LEU A 1 280 ? -12.458 -9.184 6.525 1.00 96.12 280 LEU A CA 1
ATOM 2117 C C . LEU A 1 280 ? -12.791 -10.547 5.911 1.00 96.12 280 LEU A C 1
ATOM 2119 O O . LEU A 1 280 ? -12.797 -10.696 4.695 1.00 96.12 280 LEU A O 1
ATOM 2123 N N . LYS A 1 281 ? -13.066 -11.547 6.749 1.00 92.75 281 LYS A N 1
ATOM 2124 C CA . LYS A 1 281 ? -13.523 -12.878 6.329 1.00 92.75 281 LYS A CA 1
ATOM 2125 C C . LYS A 1 281 ? -14.747 -13.262 7.138 1.00 92.75 281 LYS A C 1
ATOM 2127 O O . LYS A 1 281 ? -14.744 -13.127 8.360 1.00 92.75 281 LYS A O 1
ATOM 2132 N N . ASP A 1 282 ? -15.806 -13.703 6.466 1.00 92.00 282 ASP A N 1
ATOM 2133 C CA . ASP A 1 282 ? -17.060 -14.118 7.110 1.00 92.00 282 ASP A CA 1
ATOM 2134 C C . ASP A 1 282 ? -17.614 -13.063 8.094 1.00 92.00 282 ASP A C 1
ATOM 2136 O O . ASP A 1 282 ? -18.090 -13.372 9.190 1.00 92.00 282 ASP A O 1
ATOM 2140 N N . GLY A 1 283 ? -17.496 -11.782 7.721 1.00 91.00 283 GLY A N 1
ATOM 2141 C CA . GLY A 1 283 ? -17.937 -10.645 8.534 1.00 91.00 283 GLY A CA 1
ATOM 2142 C C . GLY A 1 283 ? -17.076 -10.355 9.769 1.00 91.00 283 GLY A C 1
ATOM 2143 O O . GLY A 1 283 ? -17.498 -9.582 10.628 1.00 91.00 283 GLY A O 1
ATOM 2144 N N . LYS A 1 284 ? -15.887 -10.958 9.887 1.00 93.69 284 LYS A N 1
ATOM 2145 C CA . LYS A 1 284 ? -14.948 -10.737 10.993 1.00 93.69 284 LYS A CA 1
ATOM 2146 C C . LYS A 1 284 ? -13.571 -10.347 10.482 1.00 93.69 284 LYS A C 1
ATOM 2148 O O . LYS A 1 284 ? -13.043 -10.951 9.554 1.00 93.69 284 LYS A O 1
ATOM 2153 N N . TRP A 1 285 ? -12.976 -9.346 11.117 1.00 96.06 285 TRP A N 1
ATOM 2154 C CA . TRP A 1 285 ? -11.594 -8.974 10.846 1.00 96.06 285 TRP A CA 1
ATOM 2155 C C . TRP A 1 285 ? -10.647 -10.027 11.410 1.00 96.06 285 TRP A C 1
ATOM 2157 O O . TRP A 1 285 ? -10.717 -10.369 12.591 1.00 96.06 285 TRP A O 1
ATOM 2167 N N . ALA A 1 286 ? -9.762 -10.527 10.556 1.00 95.44 286 ALA A N 1
ATOM 2168 C CA . ALA A 1 286 ? -8.669 -11.404 10.929 1.00 95.44 286 ALA A CA 1
ATOM 2169 C C . ALA A 1 286 ? -7.339 -10.708 10.635 1.00 95.44 286 ALA A C 1
ATOM 2171 O O . ALA A 1 286 ? -7.126 -10.201 9.531 1.00 95.44 286 ALA A O 1
ATOM 2172 N N . ASP A 1 287 ? -6.439 -10.706 11.617 1.00 95.94 287 ASP A N 1
ATOM 2173 C CA . ASP A 1 287 ? -5.070 -10.243 11.410 1.00 95.94 287 ASP A CA 1
ATOM 2174 C C . ASP A 1 287 ? -4.358 -11.176 10.426 1.00 95.94 287 ASP A C 1
ATOM 2176 O O . ASP A 1 287 ? -4.292 -12.390 10.628 1.00 95.94 287 ASP A O 1
ATOM 2180 N N . VAL A 1 288 ? -3.803 -10.585 9.372 1.00 97.38 288 VAL A N 1
ATOM 2181 C CA . VAL A 1 288 ? -2.907 -11.257 8.426 1.00 97.38 288 VAL A CA 1
ATOM 2182 C C . VAL A 1 288 ? -1.458 -11.059 8.860 1.00 97.38 288 VAL A C 1
ATOM 2184 O O . VAL A 1 288 ? -0.660 -11.992 8.841 1.00 97.38 288 VAL A O 1
ATOM 2187 N N . TYR A 1 289 ? -1.124 -9.847 9.300 1.00 98.00 289 TYR A N 1
ATOM 2188 C CA . TYR A 1 289 ? 0.193 -9.504 9.820 1.00 98.00 289 TYR A CA 1
ATOM 2189 C C . TYR A 1 289 ? 0.068 -8.458 10.925 1.00 98.00 289 TYR A C 1
ATOM 2191 O O . TYR A 1 289 ? -0.725 -7.525 10.807 1.00 98.00 289 TYR A O 1
ATOM 2199 N N . ARG A 1 290 ? 0.867 -8.582 11.988 1.00 97.69 290 ARG A N 1
ATOM 2200 C CA . ARG A 1 290 ? 0.929 -7.596 13.071 1.00 97.69 290 ARG A CA 1
ATOM 2201 C C . ARG A 1 290 ? 2.307 -7.585 13.719 1.00 97.69 290 ARG A C 1
ATOM 2203 O O . ARG A 1 290 ? 2.882 -8.637 13.984 1.00 97.69 290 ARG A O 1
ATOM 2210 N N . THR A 1 291 ? 2.796 -6.391 14.031 1.00 97.19 291 THR A N 1
ATOM 2211 C CA . THR A 1 291 ? 3.973 -6.177 14.879 1.00 97.19 291 THR A CA 1
ATOM 2212 C C . THR A 1 291 ? 3.783 -4.925 15.738 1.00 97.19 291 THR A C 1
ATOM 2214 O O . THR A 1 291 ? 3.025 -4.025 15.372 1.00 97.19 291 THR A O 1
ATOM 2217 N N . GLY A 1 292 ? 4.457 -4.864 16.885 1.00 96.31 292 GLY A N 1
ATOM 2218 C CA . GLY A 1 292 ? 4.292 -3.792 17.868 1.00 96.31 292 GLY A CA 1
ATOM 2219 C C . GLY A 1 292 ? 3.058 -3.964 18.761 1.00 96.31 292 GLY A C 1
ATOM 2220 O O . GLY A 1 292 ? 2.604 -5.081 19.007 1.00 96.31 292 GLY A O 1
ATOM 2221 N N . LEU A 1 293 ? 2.556 -2.848 19.290 1.00 95.00 293 LEU A N 1
ATOM 2222 C CA . LEU A 1 293 ? 1.447 -2.804 20.244 1.00 95.00 293 LEU A CA 1
ATOM 2223 C C . LEU A 1 293 ? 0.106 -2.748 19.502 1.00 95.00 293 LEU A C 1
ATOM 2225 O O . LEU A 1 293 ? -0.039 -2.007 18.534 1.00 95.00 293 LEU A O 1
ATOM 2229 N N . ALA A 1 294 ? -0.884 -3.528 19.932 1.00 92.56 294 ALA A N 1
ATOM 2230 C CA . ALA A 1 294 ? -2.191 -3.572 19.270 1.00 92.56 294 ALA A CA 1
ATOM 2231 C C . ALA A 1 294 ? -3.108 -2.436 19.747 1.00 92.56 294 ALA A C 1
ATOM 2233 O O . ALA A 1 294 ? -3.859 -1.865 18.965 1.00 92.56 294 ALA A O 1
ATOM 2234 N N . GLU A 1 295 ? -2.987 -2.077 21.021 1.00 92.38 295 GLU A N 1
ATOM 2235 C CA . GLU A 1 295 ? -3.780 -1.082 21.739 1.00 92.38 295 GLU A CA 1
ATOM 2236 C C . GLU A 1 295 ? -3.597 0.358 21.241 1.00 92.38 295 GLU A C 1
ATOM 2238 O O . GLU A 1 295 ? -4.352 1.245 21.630 1.00 92.38 295 GLU A O 1
ATOM 2243 N N . VAL A 1 296 ? -2.601 0.612 20.386 1.00 93.56 296 VAL A N 1
ATOM 2244 C CA . VAL A 1 296 ? -2.375 1.944 19.801 1.00 93.56 296 VAL A CA 1
ATOM 2245 C C . VAL A 1 296 ? -3.324 2.248 18.640 1.00 93.56 296 VAL A C 1
ATOM 2247 O O . VAL A 1 296 ? -3.412 3.408 18.231 1.00 93.56 296 VAL A O 1
ATOM 2250 N N . PHE A 1 297 ? -4.010 1.231 18.112 1.00 94.31 297 PHE A N 1
ATOM 2251 C CA . PHE A 1 297 ? -4.951 1.355 17.006 1.00 94.31 297 PHE A CA 1
ATOM 2252 C C . PHE A 1 297 ? -6.405 1.300 17.507 1.00 94.31 297 PHE A C 1
ATOM 2254 O O . PHE A 1 297 ? -6.714 0.457 18.354 1.00 94.31 297 PHE A O 1
ATOM 2261 N N . PRO A 1 298 ? -7.326 2.126 16.974 1.00 90.88 298 PRO A N 1
ATOM 2262 C CA . PRO A 1 298 ? -8.757 1.862 17.086 1.00 90.88 298 PRO A CA 1
ATOM 2263 C C . PRO A 1 298 ? -9.112 0.519 16.441 1.00 90.88 298 PRO A C 1
ATOM 2265 O O . PRO A 1 298 ? -8.430 0.042 15.528 1.00 90.88 298 PRO A O 1
ATOM 2268 N N . ALA A 1 299 ? -10.233 -0.062 16.867 1.00 87.31 299 ALA A N 1
ATOM 2269 C CA . ALA A 1 299 ? -10.872 -1.103 16.076 1.00 87.31 299 ALA A CA 1
ATOM 2270 C C . ALA A 1 299 ? -11.262 -0.545 14.694 1.00 87.31 299 ALA A C 1
ATOM 2272 O O . ALA A 1 299 ? -11.581 0.636 14.543 1.00 87.31 299 ALA A O 1
ATOM 2273 N N . ILE A 1 300 ? -11.204 -1.390 13.663 1.00 87.19 300 ILE A N 1
ATOM 2274 C CA . ILE A 1 300 ? -11.443 -0.967 12.277 1.00 87.19 300 ILE A CA 1
ATOM 2275 C C . ILE A 1 300 ? -12.891 -0.484 12.129 1.00 87.19 300 ILE A C 1
ATOM 2277 O O . ILE A 1 300 ? -13.824 -1.252 12.361 1.00 87.19 300 ILE A O 1
ATOM 2281 N N . GLY A 1 301 ? -13.069 0.768 11.698 1.00 79.31 301 GLY A N 1
ATOM 2282 C CA . GLY A 1 301 ? -14.384 1.409 11.589 1.00 79.31 301 GLY A CA 1
ATOM 2283 C C . GLY A 1 301 ? -14.890 2.047 12.888 1.00 79.31 301 GLY A C 1
ATOM 2284 O O . GLY A 1 301 ? -15.992 2.590 12.902 1.00 79.31 301 GLY A O 1
ATOM 2285 N N . GLU A 1 302 ? -14.101 2.015 13.963 1.00 80.69 302 GLU A N 1
ATOM 2286 C CA . GLU A 1 302 ? -14.415 2.647 15.246 1.00 80.69 302 GLU A CA 1
ATOM 2287 C C . GLU A 1 302 ? -13.483 3.835 15.530 1.00 80.69 302 GLU A C 1
ATOM 2289 O O . GLU A 1 302 ? -12.487 4.057 14.847 1.00 80.69 302 GLU A O 1
ATOM 2294 N N . SER A 1 303 ? -13.800 4.624 16.555 1.00 74.44 303 SER A N 1
ATOM 2295 C CA . SER A 1 303 ? -12.967 5.740 17.016 1.00 74.44 303 SER A CA 1
ATOM 2296 C C . SER A 1 303 ? -12.174 5.370 18.270 1.00 74.44 303 SER A C 1
ATOM 2298 O O . SER A 1 303 ? -12.697 4.692 19.153 1.00 74.44 303 SER A O 1
ATOM 2300 N N . LEU A 1 304 ? -10.963 5.908 18.404 1.00 77.00 304 LEU A N 1
ATOM 2301 C CA . LEU A 1 304 ? -10.152 5.868 19.624 1.00 77.00 304 LEU A CA 1
ATOM 2302 C C . LEU A 1 304 ? -9.663 7.288 19.941 1.00 77.00 304 LEU A C 1
ATOM 2304 O O . LEU A 1 304 ? -9.478 8.090 19.030 1.00 77.00 304 LEU A O 1
ATOM 2308 N N . GLU A 1 305 ? -9.459 7.623 21.217 1.00 81.88 305 GLU A N 1
ATOM 2309 C CA . GLU A 1 305 ? -8.957 8.949 21.601 1.00 81.88 305 GLU A CA 1
ATOM 2310 C C . GLU A 1 305 ? -7.639 9.276 20.873 1.00 81.88 305 GLU A C 1
ATOM 2312 O O . GLU A 1 305 ? -6.716 8.460 20.817 1.00 81.88 305 GLU A O 1
ATOM 2317 N N . GLY A 1 306 ? -7.568 10.476 20.292 1.00 79.00 306 GLY A N 1
ATOM 2318 C CA . GLY A 1 306 ? -6.432 10.924 19.483 1.00 79.00 306 GLY A CA 1
ATOM 2319 C C . GLY A 1 306 ? -6.458 10.472 18.020 1.00 79.00 306 GLY A C 1
ATOM 2320 O O . GLY A 1 306 ? -5.558 10.857 17.278 1.00 79.00 306 GLY A O 1
ATOM 2321 N N . TRP A 1 307 ? -7.467 9.701 17.604 1.00 89.94 307 TRP A N 1
ATOM 2322 C CA . TRP A 1 307 ? -7.708 9.343 16.209 1.00 89.94 307 TRP A CA 1
ATOM 2323 C C . TRP A 1 307 ? -8.899 10.115 15.636 1.00 89.94 307 TRP A C 1
ATOM 2325 O O . TRP A 1 307 ? -9.987 10.127 16.213 1.00 89.94 307 TRP A O 1
ATOM 2335 N N . GLU A 1 308 ? -8.703 10.727 14.473 1.00 85.31 308 GLU A N 1
ATOM 2336 C CA . GLU A 1 308 ? -9.727 11.451 13.722 1.00 85.31 308 GLU A CA 1
ATOM 2337 C C . GLU A 1 308 ? -10.124 10.646 12.480 1.00 85.31 308 GLU A C 1
ATOM 2339 O O . GLU A 1 308 ? -9.276 10.059 11.809 1.00 85.31 308 GLU A O 1
ATOM 2344 N N . ALA A 1 309 ? -11.423 10.573 12.178 1.00 82.06 309 ALA A N 1
ATOM 2345 C CA . ALA A 1 309 ? -11.914 9.967 10.942 1.00 82.06 309 ALA A CA 1
ATOM 2346 C C . ALA A 1 309 ? -11.946 11.031 9.834 1.00 82.06 309 ALA A C 1
ATOM 2348 O O . ALA A 1 309 ? -12.656 12.027 9.965 1.00 82.06 309 ALA A O 1
ATOM 2349 N N . VAL A 1 310 ? -11.186 10.822 8.755 1.00 77.31 310 VAL A N 1
ATOM 2350 C CA . VAL A 1 310 ? -10.921 11.862 7.731 1.00 77.31 310 VAL A CA 1
ATOM 2351 C C . VAL A 1 310 ? -11.567 11.538 6.377 1.00 77.31 310 VAL A C 1
ATOM 2353 O O . VAL A 1 310 ? -11.822 12.428 5.570 1.00 77.31 310 VAL A O 1
ATOM 2356 N N . GLY A 1 311 ? -11.917 10.273 6.141 1.00 59.50 311 GLY A N 1
ATOM 2357 C CA . GLY A 1 311 ? -12.563 9.817 4.912 1.00 59.50 311 GLY A CA 1
ATOM 2358 C C . GLY A 1 311 ? -13.498 8.656 5.208 1.00 59.50 311 GLY A C 1
ATOM 2359 O O . GLY A 1 311 ? -13.067 7.506 5.245 1.00 59.50 311 GLY A O 1
ATOM 2360 N N . VAL A 1 312 ? -14.771 8.960 5.465 1.00 58.75 312 VAL A N 1
ATOM 2361 C CA . VAL A 1 312 ? -15.827 7.962 5.669 1.00 58.75 312 VAL A CA 1
ATOM 2362 C C . VAL A 1 312 ? -16.785 8.053 4.489 1.00 58.75 312 VAL A C 1
ATOM 2364 O O . VAL A 1 312 ? -17.415 9.086 4.284 1.00 58.75 312 VAL A O 1
ATOM 2367 N N . THR A 1 313 ? -16.908 6.973 3.722 1.00 52.31 313 THR A N 1
ATOM 2368 C CA . THR A 1 313 ? -17.984 6.813 2.730 1.00 52.31 313 THR A CA 1
ATOM 2369 C C . THR A 1 313 ? -18.970 5.775 3.246 1.00 52.31 313 THR A C 1
ATOM 2371 O O . THR A 1 313 ? -19.143 4.700 2.686 1.00 52.31 313 THR A O 1
ATOM 2374 N N . THR A 1 314 ? -19.607 6.065 4.378 1.00 45.84 314 THR A N 1
ATOM 2375 C CA . THR A 1 314 ? -20.806 5.330 4.770 1.00 45.84 314 THR A CA 1
ATOM 2376 C C . THR A 1 314 ? -21.993 6.095 4.210 1.00 45.84 314 THR A C 1
ATOM 2378 O O . THR A 1 314 ? -22.399 7.122 4.754 1.00 45.84 314 THR A O 1
ATOM 2381 N N . GLU A 1 315 ? -22.577 5.613 3.111 1.00 35.78 315 GLU A N 1
ATOM 2382 C CA . GLU A 1 315 ? -23.991 5.921 2.922 1.00 35.78 315 GLU A CA 1
ATOM 2383 C C . GLU A 1 315 ? -24.741 5.338 4.130 1.00 35.78 315 GLU A C 1
ATOM 2385 O O . GLU A 1 315 ? -24.466 4.201 4.542 1.00 35.78 315 GLU A O 1
ATOM 2390 N N . PRO A 1 316 ? -25.645 6.106 4.762 1.00 30.78 316 PRO A N 1
ATOM 2391 C CA . PRO A 1 316 ? -26.448 5.574 5.844 1.00 30.78 316 PRO A CA 1
ATOM 2392 C C . PRO A 1 316 ? -27.245 4.388 5.299 1.00 30.78 316 PRO A C 1
ATOM 2394 O O . PRO A 1 316 ? -27.947 4.516 4.297 1.00 30.78 316 PRO A O 1
ATOM 2397 N N . LYS A 1 317 ? -27.140 3.231 5.962 1.00 35.59 317 LYS A N 1
ATOM 2398 C CA . LYS A 1 317 ? -28.062 2.114 5.734 1.00 35.59 317 LYS A CA 1
ATOM 2399 C C . LYS A 1 317 ? -29.489 2.638 5.934 1.00 35.59 317 LYS A C 1
ATOM 2401 O O . LYS A 1 317 ? -29.850 2.974 7.063 1.00 35.59 317 LYS A O 1
ATOM 2406 N N . LEU A 1 318 ? -30.236 2.753 4.836 1.00 30.39 318 LEU A N 1
ATOM 2407 C CA . LEU A 1 318 ? -31.688 2.954 4.821 1.00 30.39 318 LEU A CA 1
ATOM 2408 C C . LEU A 1 318 ? -32.406 1.714 5.363 1.00 30.39 318 LEU A C 1
ATOM 2410 O O . LEU A 1 318 ? -31.948 0.587 5.061 1.00 30.39 318 LEU A O 1
#

Sequence (318 aa):
MAGSFDRADDVVHLAPCDDAVRELCDLLGCRDELEKLWAETAGLAAGPSTKPEPNQTEDELAQLMDNALNLNAAEKNAEIMAENTAASMKSSQPPSDERKATASIRLSLAWVPEPAPVPDEENVLVLTAPTGQYVDIRIKLPSTESSTASSQLSETPINDPSNVPRSSTLSWGFAGIASRTPDGKGGRWSRIVDSRAVVIDADQEVDEGQEETLPNGDTKETGTMDGKEYIEVWRTLDVGSLPEVWVSEKKDAGMIVRVGEWAQGVVRNNNQVSVFRAQLKDGKWADVYRTGLAEVFPAIGESLEGWEAVGVTTEPKL

Radius of gyration: 25.67 Å; chains: 1; bounding box: 60×75×67 Å

InterPro domains:
  IPR031818 Protein Hri1 [PF16815] (103-299)
  IPR043047 Hri1, N-terminal domain superfamily [G3DSA:2.40.128.320] (100-253)

pLDDT: mean 78.95, std 22.2, range [30.39, 98.56]

Organism: Thanatephorus cucumeris (strain AG1-IB / isolate 7/3/14) (NCBI:txid1108050)

Secondary structure (DSSP, 8-state):
-PPP--STT-----S-HHHHHHHHHHHHT-HHHHHHHHHHHTTTS--------S---THHHHHHHHHHS----S-SS-SS--SS--S-----PPP---PPPEEEEEEEEEETTSPPPSS-SEEEEEEE-TTSEEEEEEEEPPP--S--S-----SS-TT-TT---TT-EEEEEEEEEEEE-TTSSEEEEEEEEESS-SS--TTT-EEEEEEEE-TTSPEEEEEEETTEEEEEEEEE----SS--EEEEEETTTEEEEEETTEEEEEEEETTEEEEEEEEEETTEEEEEEEES-STTSPPTTS--TT-EEEEE------